Protein AF-A0A956B7S5-F1 (afdb_monomer_lite)

Radius of gyration: 18.99 Å; chains: 1; bounding box: 42×37×72 Å

Foldseek 3Di:
DDDDDPPCPPPPDDPDPPPPPCLVVLLVLLVVCLVPVPDDPPRFLLSNLVNVVLLVVLLLVLLVLLLVCCVVPVDDPLVLLVLSLCLCVQVVLQANVCLVVVFQLVVQCVQPDDVSVVVVVVLVVLSVVLVVLSVQSVVCSVVVPSVSNSVSSVVNSVSVVVSVVCCVPPPSVSSVVRQDPVSRVVSVVVSVVSNCRRQPVHTPVVSLQSSLVSCVVSVHHSDSD

pLDDT: mean 87.14, std 16.58, range [35.19, 98.44]

Secondary structure (DSSP, 8-state):
------------S----------HHHHHHHHHHHH-TTS---S-HHHHHHHHHHHHHHHHHHHHHHHHHHHHH----HHHHHHHHHIIIIIIIIIIHHHIIIIIHHHHHHHH-HHHHHHHHHHHHHHHHHHHHHHHHHHHHHHT-HHHHHHHHHHHHHHHHHHHHHIIIIIHHHHHHH--HHHHHHHHHHHHHHHHHHHTT--HHHHHHHHHHHHHHHTS-S---

Sequence (225 aa):
MSTDEPNERLLLETADIHPVITYDLEYRDWLRAAHDPSAPRDQHPVDELLGEHHVMDAVLAAMEREARRISTRGEFRQALWEDFVDYLGNFVYQVHRRKEEHGLLPVYVRLCGEDAASAMSAVAKEHRQITEITLDLVHGVGEGDWEKVLRAGHLYLRLGRDHLEREEREVFPTARERLDPAAVHELRQKFDELERFGLGDRDRMYYVTVARRLCARTGLPETLD

Structure (mmCIF, N/CA/C/O backbone):
data_AF-A0A956B7S5-F1
#
_entry.id   AF-A0A956B7S5-F1
#
loop_
_atom_site.group_PDB
_atom_site.id
_atom_site.type_symbol
_atom_site.label_atom_id
_atom_site.label_alt_id
_atom_site.label_comp_id
_atom_site.label_asym_id
_atom_site.label_entity_id
_atom_site.label_seq_id
_atom_site.pdbx_PDB_ins_code
_atom_site.Cartn_x
_atom_site.Cartn_y
_atom_site.Cartn_z
_atom_site.occupancy
_atom_site.B_iso_or_equiv
_atom_site.auth_seq_id
_atom_site.auth_comp_id
_atom_site.auth_asym_id
_atom_site.auth_atom_id
_atom_site.pdbx_PDB_model_num
ATOM 1 N N . MET A 1 1 ? 12.648 21.608 48.266 1.00 41.97 1 MET A N 1
ATOM 2 C CA . MET A 1 1 ? 12.667 20.418 47.393 1.00 41.97 1 MET A CA 1
ATOM 3 C C . MET A 1 1 ? 11.313 20.351 46.717 1.00 41.97 1 MET A C 1
ATOM 5 O O . MET A 1 1 ? 10.370 19.863 47.319 1.00 41.97 1 MET A O 1
ATOM 9 N N . SER A 1 2 ? 11.210 20.972 45.545 1.00 39.31 2 SER A N 1
ATOM 10 C CA . SER A 1 2 ? 10.030 20.946 44.682 1.00 39.31 2 SER A CA 1
ATOM 11 C C . SER A 1 2 ? 10.543 20.449 43.341 1.00 39.31 2 SER A C 1
ATOM 13 O O . SER A 1 2 ? 11.405 21.098 42.752 1.00 39.31 2 SER A O 1
ATOM 15 N N . THR A 1 3 ? 10.137 19.251 42.948 1.00 38.88 3 THR A N 1
ATOM 16 C CA . THR A 1 3 ? 10.478 18.652 41.659 1.00 38.88 3 THR A CA 1
ATOM 17 C C . THR A 1 3 ? 9.394 19.057 40.670 1.00 38.88 3 THR A C 1
ATOM 19 O O . THR A 1 3 ? 8.312 18.477 40.676 1.00 38.88 3 THR A O 1
ATOM 22 N N . ASP A 1 4 ? 9.678 20.093 39.882 1.00 38.91 4 ASP A N 1
ATOM 23 C CA . ASP A 1 4 ? 8.971 20.364 38.630 1.00 38.91 4 ASP A CA 1
ATOM 24 C C . ASP A 1 4 ? 9.372 19.276 37.628 1.00 38.91 4 ASP A C 1
ATOM 26 O O . ASP A 1 4 ? 10.503 19.266 37.139 1.00 38.91 4 ASP A O 1
ATOM 30 N N . GLU A 1 5 ? 8.463 18.349 37.334 1.00 39.12 5 GLU A N 1
ATOM 31 C CA . GLU A 1 5 ? 8.526 17.585 36.090 1.00 39.12 5 GLU A CA 1
ATOM 32 C C . GLU A 1 5 ? 7.810 18.383 34.993 1.00 39.12 5 GLU A C 1
ATOM 34 O O . GLU A 1 5 ? 6.679 18.841 35.203 1.00 39.12 5 GLU A O 1
ATOM 39 N N . PRO A 1 6 ? 8.424 18.578 33.814 1.00 39.75 6 PRO A N 1
ATOM 40 C CA . PRO A 1 6 ? 7.743 19.219 32.709 1.00 39.75 6 PRO A CA 1
ATOM 41 C C . PRO A 1 6 ? 6.677 18.268 32.157 1.00 39.75 6 PRO A C 1
ATOM 43 O O . PRO A 1 6 ? 6.965 17.194 31.641 1.00 39.75 6 PRO A O 1
ATOM 46 N N . ASN A 1 7 ? 5.432 18.713 32.283 1.00 38.22 7 ASN A N 1
ATOM 47 C CA . ASN A 1 7 ? 4.232 18.182 31.654 1.00 38.22 7 ASN A CA 1
ATOM 48 C C . ASN A 1 7 ? 4.481 17.907 30.156 1.00 38.22 7 ASN A C 1
ATOM 50 O O . ASN A 1 7 ? 4.498 18.845 29.356 1.00 38.22 7 ASN A O 1
ATOM 54 N N . GLU A 1 8 ? 4.653 16.632 29.788 1.00 39.69 8 GLU A N 1
ATOM 55 C CA . GLU A 1 8 ? 4.594 16.116 28.413 1.00 39.69 8 GLU A CA 1
ATOM 56 C C . GLU A 1 8 ? 3.165 16.256 27.867 1.00 39.69 8 GLU A C 1
ATOM 58 O O . GLU A 1 8 ? 2.449 15.294 27.581 1.00 39.69 8 GLU A O 1
ATOM 63 N N . ARG A 1 9 ? 2.717 17.503 27.722 1.00 37.75 9 ARG A N 1
ATOM 64 C CA . ARG A 1 9 ? 1.564 17.836 26.904 1.00 37.75 9 ARG A CA 1
ATOM 65 C C . ARG A 1 9 ? 1.966 17.527 25.470 1.00 37.75 9 ARG A C 1
ATOM 67 O O . ARG A 1 9 ? 2.659 18.318 24.837 1.00 37.75 9 ARG A O 1
ATOM 74 N N . LEU A 1 10 ? 1.555 16.343 25.012 1.00 40.94 10 LEU A N 1
ATOM 75 C CA . LEU A 1 10 ? 1.584 15.914 23.621 1.00 40.94 10 LEU A CA 1
ATOM 76 C C . LEU A 1 10 ? 1.259 17.110 22.720 1.00 40.94 10 LEU A C 1
ATOM 78 O O . LEU A 1 10 ? 0.125 17.592 22.683 1.00 40.94 10 LEU A O 1
ATOM 82 N N . LEU A 1 11 ? 2.279 17.566 21.999 1.00 35.19 11 LEU A N 1
ATOM 83 C CA . LEU A 1 11 ? 2.155 18.397 20.815 1.00 35.19 11 LEU A CA 1
ATOM 84 C C . LEU A 1 11 ? 1.420 17.566 19.752 1.00 35.19 11 LEU A C 1
ATOM 86 O O . LEU A 1 11 ? 2.030 16.927 18.904 1.00 35.19 11 LEU A O 1
ATOM 90 N N . LEU A 1 12 ? 0.094 17.523 19.850 1.00 41.00 12 LEU A N 1
ATOM 91 C CA . LEU A 1 12 ? -0.812 17.109 18.778 1.00 41.00 12 LEU A CA 1
ATOM 92 C C . LEU A 1 12 ? -1.542 18.349 18.253 1.00 41.00 12 LEU A C 1
ATOM 94 O O . LEU A 1 12 ? -2.761 18.360 18.090 1.00 41.00 12 LEU A O 1
ATOM 98 N N . GLU A 1 13 ? -0.790 19.423 18.032 1.00 37.72 13 GLU A N 1
ATOM 99 C CA . GLU A 1 13 ? -1.247 20.534 17.211 1.00 37.72 13 GLU A CA 1
ATOM 100 C C . GLU A 1 13 ? -0.928 20.183 15.760 1.00 37.72 13 GLU A C 1
ATOM 102 O O . GLU A 1 13 ? 0.232 20.098 15.371 1.00 37.72 13 GLU A O 1
ATOM 107 N N . THR A 1 14 ? -1.998 19.877 15.018 1.00 42.81 14 THR A N 1
ATOM 108 C CA . THR A 1 14 ? -2.093 19.912 13.552 1.00 42.81 14 THR A CA 1
ATOM 109 C C . THR A 1 14 ? -0.824 19.476 12.822 1.00 42.81 14 THR A C 1
ATOM 111 O O . THR A 1 14 ? -0.095 20.304 12.281 1.00 42.81 14 THR A O 1
ATOM 114 N N . ALA A 1 15 ? -0.587 18.164 12.753 1.00 38.00 15 ALA A N 1
ATOM 115 C CA . ALA A 1 15 ? 0.167 17.646 11.623 1.00 38.00 15 ALA A CA 1
ATOM 116 C C . ALA A 1 15 ? -0.671 17.965 10.383 1.00 38.00 15 ALA A C 1
ATOM 118 O O . ALA A 1 15 ? -1.750 17.391 10.196 1.00 38.00 15 ALA A O 1
ATOM 119 N N . ASP A 1 16 ? -0.218 18.957 9.619 1.00 36.31 16 ASP A N 1
ATOM 120 C CA . ASP A 1 16 ? -0.650 19.180 8.251 1.00 36.31 16 ASP A CA 1
ATOM 121 C C . ASP A 1 16 ? -0.764 17.813 7.580 1.00 36.31 16 ASP A C 1
ATOM 123 O O . ASP A 1 16 ? 0.171 17.008 7.608 1.00 36.31 16 ASP A O 1
ATOM 127 N N . ILE A 1 17 ? -1.950 17.515 7.049 1.00 40.16 17 ILE A N 1
ATOM 128 C CA . ILE A 1 17 ? -2.135 16.372 6.164 1.00 40.16 17 ILE A CA 1
ATOM 129 C C . ILE A 1 17 ? -1.103 16.593 5.063 1.00 40.16 17 ILE A C 1
ATOM 131 O O . ILE A 1 17 ? -1.225 17.564 4.313 1.00 40.16 17 ILE A O 1
ATOM 135 N N . HIS A 1 18 ? -0.045 15.774 5.054 1.00 37.41 18 HIS A N 1
ATOM 136 C CA . HIS A 1 18 ? 1.006 15.847 4.049 1.00 37.41 18 HIS A CA 1
ATOM 137 C C . HIS A 1 18 ? 0.326 15.979 2.684 1.00 37.41 18 HIS A C 1
ATOM 139 O O . HIS A 1 18 ? -0.607 15.213 2.423 1.00 37.41 18 HIS A O 1
ATOM 145 N N . PRO A 1 19 ? 0.705 16.962 1.847 1.00 36.91 19 PRO A N 1
ATOM 146 C CA . PRO A 1 19 ? 0.136 17.077 0.519 1.00 36.91 19 PRO A CA 1
ATOM 147 C C . PRO A 1 19 ? 0.519 15.812 -0.247 1.00 36.91 19 PRO A C 1
ATOM 149 O O . PRO A 1 19 ? 1.651 15.670 -0.705 1.00 36.91 19 PRO A O 1
ATOM 152 N N . VAL A 1 20 ? -0.430 14.880 -0.307 1.00 45.78 20 VAL A N 1
ATOM 153 C CA . VAL A 1 20 ? -0.400 13.692 -1.152 1.00 45.78 20 VAL A CA 1
ATOM 154 C C . VAL A 1 20 ? -0.149 14.207 -2.561 1.00 45.78 20 VAL A C 1
ATOM 156 O O . VAL A 1 20 ? -0.873 15.085 -3.038 1.00 45.78 20 VAL A O 1
ATOM 159 N N . ILE A 1 21 ? 0.911 13.734 -3.210 1.00 50.28 21 ILE A N 1
ATOM 160 C CA . ILE A 1 21 ? 1.018 13.891 -4.656 1.00 50.28 21 ILE A CA 1
ATOM 161 C C . ILE A 1 21 ? -0.198 13.148 -5.205 1.00 50.28 21 ILE A C 1
ATOM 163 O O . ILE A 1 21 ? -0.302 11.938 -5.060 1.00 50.28 21 ILE A O 1
ATOM 167 N N . THR A 1 22 ? -1.181 13.878 -5.726 1.00 61.47 22 THR A N 1
ATOM 168 C CA . THR A 1 22 ? -2.445 13.276 -6.146 1.00 61.47 22 THR A CA 1
ATOM 169 C C . THR A 1 22 ? -2.230 12.572 -7.481 1.00 61.47 22 THR A C 1
ATOM 171 O O . THR A 1 22 ? -2.249 13.193 -8.545 1.00 61.47 22 THR A O 1
ATOM 174 N N . TYR A 1 23 ? -1.988 11.263 -7.427 1.00 72.25 23 TYR A N 1
ATOM 175 C CA . TYR A 1 23 ? -1.867 10.376 -8.587 1.00 72.25 23 TYR A CA 1
ATOM 176 C C . TYR A 1 23 ? -3.244 10.061 -9.190 1.00 72.25 23 TYR A C 1
ATOM 178 O O . TYR A 1 23 ? -3.572 8.913 -9.476 1.00 72.25 23 TYR A O 1
ATOM 186 N N . ASP A 1 24 ? -4.090 11.080 -9.366 1.00 77.62 24 ASP A N 1
ATOM 187 C CA . ASP A 1 24 ? -5.503 10.904 -9.713 1.00 77.62 24 ASP A CA 1
ATOM 188 C C . ASP A 1 24 ? -5.679 10.243 -11.082 1.00 77.62 24 ASP A C 1
ATOM 190 O O . ASP A 1 24 ? -6.642 9.512 -11.310 1.00 77.62 24 ASP A O 1
ATOM 194 N N . LEU A 1 25 ? -4.765 10.498 -12.022 1.00 83.19 25 LEU A N 1
ATOM 195 C CA . LEU A 1 25 ? -4.806 9.875 -13.344 1.00 83.19 25 LEU A CA 1
ATOM 196 C C . LEU A 1 25 ? -4.415 8.401 -13.260 1.00 83.19 25 LEU A C 1
ATOM 198 O O . LEU A 1 25 ? -5.176 7.550 -13.719 1.00 83.19 25 LEU A O 1
ATOM 202 N N . GLU A 1 26 ? -3.285 8.101 -12.620 1.00 88.38 26 GLU A N 1
ATOM 203 C CA . GLU A 1 26 ? -2.815 6.740 -12.378 1.00 88.38 26 GLU A CA 1
ATOM 204 C C . GLU A 1 26 ? -3.845 5.917 -11.593 1.00 88.38 26 GLU A C 1
ATOM 206 O O . GLU A 1 26 ? -4.161 4.789 -11.979 1.00 88.38 26 GLU A O 1
ATOM 211 N N . TYR A 1 27 ? -4.445 6.504 -10.555 1.00 86.81 27 TYR A N 1
ATOM 212 C CA . TYR A 1 27 ? -5.525 5.890 -9.796 1.00 86.81 27 TYR A CA 1
ATOM 213 C C . TYR A 1 27 ? -6.758 5.647 -10.663 1.00 86.81 27 TYR A C 1
ATOM 215 O O . TYR A 1 27 ? -7.317 4.554 -10.635 1.00 86.81 27 TYR A O 1
ATOM 223 N N . ARG A 1 28 ? -7.196 6.616 -11.475 1.00 87.25 28 ARG A N 1
ATOM 224 C CA . ARG A 1 28 ? -8.367 6.433 -12.350 1.00 87.25 28 ARG A CA 1
ATOM 225 C C . ARG A 1 28 ? -8.143 5.358 -13.405 1.00 87.25 28 ARG A C 1
ATOM 227 O O . ARG A 1 28 ? -9.088 4.644 -13.741 1.00 87.25 28 ARG A O 1
ATOM 234 N N . ASP A 1 29 ? -6.936 5.238 -13.940 1.00 86.44 29 ASP A N 1
ATOM 235 C CA . ASP A 1 29 ? -6.578 4.184 -14.892 1.00 86.44 29 ASP A CA 1
ATOM 236 C C . ASP A 1 29 ? -6.526 2.819 -14.210 1.00 86.44 29 ASP A C 1
ATOM 238 O O . ASP A 1 29 ? -7.162 1.869 -14.678 1.00 86.44 29 ASP A O 1
ATOM 242 N N . TRP A 1 30 ? -5.895 2.755 -13.038 1.00 89.44 30 TRP A N 1
ATOM 243 C CA . TRP A 1 30 ? -5.860 1.550 -12.218 1.00 89.44 30 TRP A CA 1
ATOM 244 C C . TRP A 1 30 ? -7.271 1.104 -11.814 1.00 89.44 30 TRP A C 1
ATOM 246 O O . TRP A 1 30 ? -7.626 -0.070 -11.936 1.00 89.44 30 TRP A O 1
ATOM 256 N N . LEU A 1 31 ? -8.121 2.050 -11.407 1.00 88.88 31 LEU A N 1
ATOM 257 C CA . LEU A 1 31 ? -9.502 1.806 -11.015 1.00 88.88 31 LEU A CA 1
ATOM 258 C C . LEU A 1 31 ? -10.336 1.329 -12.204 1.00 88.88 31 LEU A C 1
ATOM 260 O O . LEU A 1 31 ? -11.154 0.424 -12.045 1.00 88.88 31 LEU A O 1
ATOM 264 N N . ARG A 1 32 ? -10.142 1.896 -13.400 1.00 87.06 32 ARG A N 1
ATOM 265 C CA . ARG A 1 32 ? -10.790 1.408 -14.627 1.00 87.06 32 ARG A CA 1
ATOM 266 C C . ARG A 1 32 ? -10.410 -0.045 -14.908 1.00 87.06 32 ARG A C 1
ATOM 268 O O . ARG A 1 32 ? -11.305 -0.864 -15.104 1.00 87.06 32 ARG A O 1
ATOM 275 N N . ALA A 1 33 ? -9.122 -0.377 -14.833 1.00 84.81 33 ALA A N 1
ATOM 276 C CA . ALA A 1 33 ? -8.641 -1.750 -14.992 1.00 84.81 33 ALA A CA 1
ATOM 277 C C . ALA A 1 33 ? -9.161 -2.694 -13.891 1.00 84.81 33 ALA A C 1
ATOM 279 O O . ALA A 1 33 ? -9.394 -3.873 -14.138 1.00 84.81 33 ALA A O 1
ATOM 280 N N . ALA A 1 34 ? -9.382 -2.185 -12.676 1.00 85.50 34 ALA A N 1
ATOM 281 C CA . ALA A 1 34 ? -9.986 -2.950 -11.590 1.00 85.50 34 ALA A CA 1
ATOM 282 C C . ALA A 1 34 ? -11.479 -3.258 -11.820 1.00 85.50 34 ALA A C 1
ATOM 284 O O . ALA A 1 34 ? -11.958 -4.282 -11.340 1.00 85.50 34 ALA A O 1
ATOM 285 N N . HIS A 1 35 ? -12.213 -2.400 -12.540 1.00 86.25 35 HIS A N 1
ATOM 286 C CA . HIS A 1 35 ? -13.622 -2.632 -12.892 1.00 86.25 35 HIS A CA 1
ATOM 287 C C . HIS A 1 35 ? -13.798 -3.576 -14.084 1.00 86.25 35 HIS A C 1
ATOM 289 O O . HIS A 1 35 ? -14.791 -4.300 -14.137 1.00 86.25 35 HIS A O 1
ATOM 295 N N . ASP A 1 36 ? -12.863 -3.564 -15.035 1.00 84.31 36 ASP A N 1
ATOM 296 C CA . ASP A 1 36 ? -12.868 -4.463 -16.188 1.00 84.31 36 ASP A CA 1
ATOM 297 C C . ASP A 1 36 ? -11.531 -5.212 -16.296 1.00 84.31 36 ASP A C 1
ATOM 299 O O . ASP A 1 36 ? -10.644 -4.804 -17.051 1.00 84.31 36 ASP A O 1
ATOM 303 N N . PRO A 1 37 ? -11.381 -6.344 -15.580 1.00 75.00 37 PRO A N 1
ATOM 304 C CA . PRO A 1 37 ? -10.175 -7.167 -15.649 1.00 75.00 37 PRO A CA 1
ATOM 305 C C . PRO A 1 37 ? -9.912 -7.769 -17.038 1.00 75.00 37 PRO A C 1
ATOM 307 O O . PRO A 1 37 ? -8.836 -8.321 -17.262 1.00 75.00 37 PRO A O 1
ATOM 310 N N . SER A 1 38 ? -10.891 -7.714 -17.951 1.00 74.56 38 SER A N 1
ATOM 311 C CA . SER A 1 38 ? -10.763 -8.207 -19.325 1.00 74.56 38 SER A CA 1
ATOM 312 C C . SER A 1 38 ? -10.259 -7.146 -20.307 1.00 74.56 38 SER A C 1
ATOM 314 O O . SER A 1 38 ? -9.856 -7.491 -21.423 1.00 74.56 38 SER A O 1
ATOM 316 N N . ALA A 1 39 ? -10.246 -5.871 -19.903 1.00 72.50 39 ALA A N 1
ATOM 317 C CA . ALA A 1 39 ? -9.733 -4.783 -20.719 1.00 72.50 39 ALA A CA 1
ATOM 318 C C . ALA A 1 39 ? -8.212 -4.919 -20.943 1.00 72.50 39 ALA A C 1
ATOM 320 O O . ALA A 1 39 ? -7.484 -5.372 -20.053 1.00 72.50 39 ALA A O 1
ATOM 321 N N . PRO A 1 40 ? -7.692 -4.507 -22.116 1.00 65.88 40 PRO A N 1
ATOM 322 C CA . PRO A 1 40 ? -6.254 -4.466 -22.352 1.00 65.88 40 PRO A CA 1
ATOM 323 C C . PRO A 1 40 ? -5.549 -3.600 -21.303 1.00 65.88 40 PRO A C 1
ATOM 325 O O . PRO A 1 40 ? -5.915 -2.444 -21.111 1.00 65.88 40 PRO A O 1
ATOM 328 N N . ARG A 1 41 ? -4.503 -4.133 -20.662 1.00 71.25 41 ARG A N 1
ATOM 329 C CA . ARG A 1 41 ? -3.653 -3.350 -19.756 1.00 71.25 41 ARG A CA 1
ATOM 330 C C . ARG A 1 41 ? -2.635 -2.539 -20.538 1.00 71.25 41 ARG A C 1
ATOM 332 O O . ARG A 1 41 ? -1.535 -3.003 -20.857 1.00 71.25 41 ARG A O 1
ATOM 339 N N . ASP A 1 42 ? -3.013 -1.310 -20.855 1.00 81.50 42 ASP A N 1
ATOM 340 C CA . ASP A 1 42 ? -2.157 -0.319 -21.496 1.00 81.50 42 ASP A CA 1
ATOM 341 C C . ASP A 1 42 ? -1.441 0.619 -20.499 1.00 81.50 42 ASP A C 1
ATOM 343 O O . ASP A 1 42 ? -0.564 1.377 -20.918 1.00 81.50 42 ASP A O 1
ATOM 347 N N . GLN A 1 43 ? -1.721 0.494 -19.194 1.00 88.75 43 GLN A N 1
ATOM 348 C CA . GLN A 1 43 ? -1.128 1.284 -18.106 1.00 88.75 43 GLN A CA 1
ATOM 349 C C . GLN A 1 43 ? 0.343 0.923 -17.837 1.00 88.75 43 GLN A C 1
ATOM 351 O O . GLN A 1 43 ? 0.717 -0.249 -17.766 1.00 88.75 43 GLN A O 1
ATOM 356 N N . HIS A 1 44 ? 1.226 1.916 -17.713 1.00 94.56 44 HIS A N 1
ATOM 357 C CA . HIS A 1 44 ? 2.638 1.680 -17.391 1.00 94.56 44 HIS A CA 1
ATOM 358 C C . HIS A 1 44 ? 2.783 1.004 -16.002 1.00 94.56 44 HIS A C 1
ATOM 360 O O . HIS A 1 44 ? 2.051 1.371 -15.093 1.00 94.56 44 HIS A O 1
ATOM 366 N N . PRO A 1 45 ? 3.699 0.031 -15.794 1.00 96.00 45 PRO A N 1
ATOM 367 C CA . PRO A 1 45 ? 3.818 -0.697 -14.523 1.00 96.00 45 PRO A CA 1
ATOM 368 C C . PRO A 1 45 ? 3.967 0.200 -13.288 1.00 96.00 45 PRO A C 1
ATOM 370 O O . PRO A 1 45 ? 3.351 -0.060 -12.263 1.00 96.00 45 PRO A O 1
ATOM 373 N N . VAL A 1 46 ? 4.744 1.281 -13.399 1.00 96.38 46 VAL A N 1
ATOM 374 C CA . VAL A 1 46 ? 4.881 2.284 -12.324 1.00 96.38 46 VAL A CA 1
ATOM 375 C C . VAL A 1 46 ? 3.545 2.968 -12.016 1.00 96.38 46 VAL A C 1
ATOM 377 O O . VAL A 1 46 ? 3.234 3.212 -10.860 1.00 96.38 46 VAL A O 1
ATOM 380 N N . ASP A 1 47 ? 2.729 3.231 -13.030 1.00 95.31 47 ASP A N 1
ATOM 381 C CA . ASP A 1 47 ? 1.438 3.910 -12.886 1.00 95.31 47 ASP A CA 1
ATOM 382 C C . ASP A 1 47 ? 0.438 2.984 -12.198 1.00 95.31 47 ASP A C 1
ATOM 384 O O . ASP A 1 47 ? -0.397 3.434 -11.422 1.00 95.31 47 ASP A O 1
ATOM 388 N N . GLU A 1 48 ? 0.546 1.679 -12.458 1.00 95.12 48 GLU A N 1
ATOM 389 C CA . GLU A 1 48 ? -0.234 0.675 -11.745 1.00 95.12 48 GLU A CA 1
ATOM 390 C C . GLU A 1 48 ? 0.091 0.700 -10.242 1.00 95.12 48 GLU A C 1
ATOM 392 O O . GLU A 1 48 ? -0.832 0.764 -9.436 1.00 95.12 48 GLU A O 1
ATOM 397 N N . LEU A 1 49 ? 1.377 0.715 -9.867 1.00 97.12 49 LEU A N 1
ATOM 398 C CA . LEU A 1 49 ? 1.813 0.781 -8.462 1.00 97.12 49 LEU A CA 1
ATOM 399 C C . LEU A 1 49 ? 1.403 2.096 -7.785 1.00 97.12 49 LEU A C 1
ATOM 401 O O . LEU A 1 49 ? 0.894 2.071 -6.670 1.00 97.12 49 LEU A O 1
ATOM 405 N N . LEU A 1 50 ? 1.530 3.232 -8.477 1.00 96.00 50 LEU A N 1
ATOM 406 C CA . LEU A 1 50 ? 1.048 4.530 -7.986 1.00 96.00 50 LEU A CA 1
ATOM 407 C C . LEU A 1 50 ? -0.471 4.533 -7.751 1.00 96.00 50 LEU A C 1
ATOM 409 O O . LEU A 1 50 ? -0.956 5.085 -6.764 1.00 96.00 50 LEU A O 1
ATOM 413 N N . GLY A 1 51 ? -1.237 3.869 -8.622 1.00 94.19 51 GLY A N 1
ATOM 414 C CA . GLY A 1 51 ? -2.669 3.664 -8.411 1.00 94.19 51 GLY A CA 1
ATOM 415 C C . GLY A 1 51 ? -2.978 2.823 -7.166 1.00 94.19 51 GLY A C 1
ATOM 416 O O . GLY A 1 51 ? -3.962 3.090 -6.476 1.00 94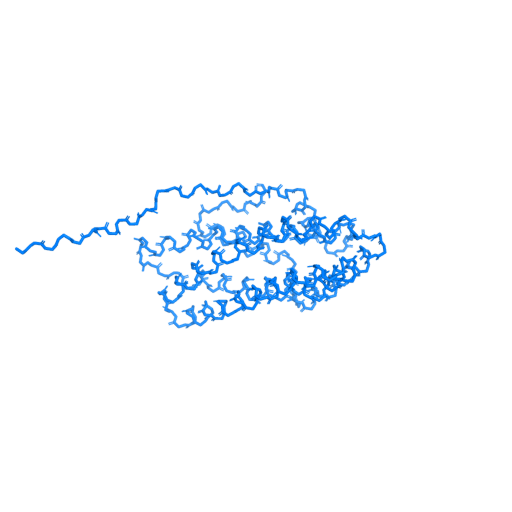.19 51 GLY A O 1
ATOM 417 N N . GLU A 1 52 ? -2.133 1.843 -6.836 1.00 95.75 52 GLU A N 1
ATOM 418 C CA . GLU A 1 52 ? -2.239 1.066 -5.593 1.00 95.75 52 GLU A CA 1
ATOM 419 C C . GLU A 1 52 ? -1.868 1.897 -4.359 1.00 95.75 52 GLU A C 1
ATOM 421 O O . GLU A 1 52 ? -2.597 1.838 -3.364 1.00 95.75 52 GLU A O 1
ATOM 426 N N . HIS A 1 53 ? -0.808 2.715 -4.439 1.00 96.44 53 HIS A N 1
ATOM 427 C CA . HIS A 1 53 ? -0.401 3.644 -3.375 1.00 96.44 53 HIS A CA 1
ATOM 428 C C . HIS A 1 53 ? -1.544 4.574 -2.987 1.00 96.44 53 HIS A C 1
ATOM 430 O O . HIS A 1 53 ? -1.830 4.734 -1.804 1.00 96.44 53 HIS A O 1
ATOM 436 N N . HIS A 1 54 ? -2.284 5.091 -3.969 1.00 93.56 54 HIS A N 1
ATOM 437 C CA . HIS A 1 54 ? -3.447 5.944 -3.723 1.00 93.56 54 HIS A CA 1
ATOM 438 C C . HIS A 1 54 ? -4.510 5.267 -2.839 1.00 93.56 54 HIS A C 1
ATOM 440 O O . HIS A 1 54 ? -5.048 5.862 -1.902 1.00 93.56 54 HIS A O 1
ATOM 446 N N . VAL A 1 55 ? -4.800 3.985 -3.087 1.00 94.38 55 VAL A N 1
ATOM 447 C CA . VAL A 1 55 ? -5.737 3.206 -2.256 1.00 94.38 55 VAL A CA 1
ATOM 448 C C . VAL A 1 55 ? -5.132 2.906 -0.882 1.00 94.38 55 VAL A C 1
ATOM 450 O O . VAL A 1 55 ? -5.833 2.957 0.133 1.00 94.38 55 VAL A O 1
ATOM 453 N N . MET A 1 56 ? -3.834 2.603 -0.829 1.00 96.06 56 MET A N 1
ATOM 454 C CA . MET A 1 56 ? -3.111 2.353 0.418 1.00 96.06 56 MET A CA 1
ATOM 455 C C . MET A 1 56 ? -3.103 3.586 1.324 1.00 96.06 56 MET A C 1
ATOM 457 O O . MET A 1 56 ? -3.413 3.451 2.507 1.00 96.06 56 MET A O 1
ATOM 461 N N . ASP A 1 57 ? -2.870 4.780 0.786 1.00 95.38 57 ASP A N 1
ATOM 462 C CA . ASP A 1 57 ? -2.913 6.043 1.525 1.00 95.38 57 ASP A CA 1
ATOM 463 C C . ASP A 1 57 ? -4.281 6.301 2.160 1.00 95.38 57 ASP A C 1
ATOM 465 O O . ASP A 1 57 ? -4.365 6.697 3.328 1.00 95.38 57 ASP A O 1
ATOM 469 N N . ALA A 1 58 ? -5.370 5.995 1.449 1.00 94.94 58 ALA A N 1
ATOM 470 C CA . ALA A 1 58 ? -6.717 6.088 2.006 1.00 94.94 58 ALA A CA 1
ATOM 471 C C . ALA A 1 58 ? -6.911 5.149 3.214 1.00 94.94 58 ALA A C 1
ATOM 473 O O . ALA A 1 58 ? -7.493 5.539 4.235 1.00 94.94 58 ALA A O 1
ATOM 474 N N . VAL A 1 59 ? -6.370 3.928 3.140 1.00 97.50 59 VAL A N 1
ATOM 475 C CA . VAL A 1 59 ? -6.386 2.967 4.253 1.00 97.50 59 VAL A CA 1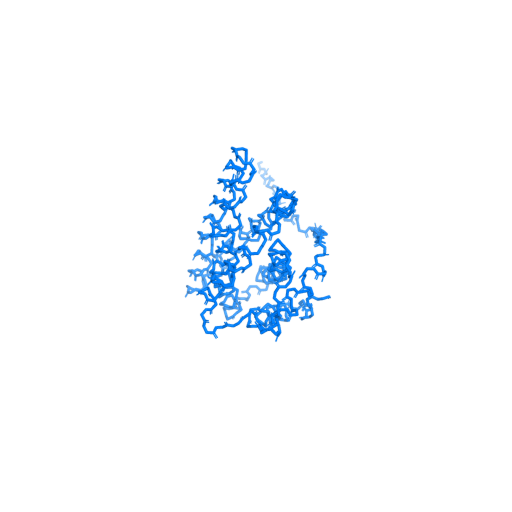
ATOM 476 C C . VAL A 1 59 ? -5.503 3.430 5.414 1.00 97.50 59 VAL A C 1
ATOM 478 O O . VAL A 1 59 ? -5.928 3.333 6.569 1.00 97.50 59 VAL A O 1
ATOM 481 N N . LEU A 1 60 ? -4.320 3.990 5.144 1.00 97.81 60 LEU A N 1
ATOM 482 C CA . LEU A 1 60 ? -3.446 4.572 6.169 1.00 97.81 60 LEU A CA 1
ATOM 483 C C . LEU A 1 60 ? -4.132 5.751 6.874 1.00 97.81 60 LEU A C 1
ATOM 485 O O . LEU A 1 60 ? -4.114 5.835 8.103 1.00 97.81 60 LEU A O 1
ATOM 489 N N . ALA A 1 61 ? -4.805 6.634 6.134 1.00 96.69 61 ALA A N 1
ATOM 490 C CA . ALA A 1 61 ? -5.578 7.736 6.706 1.00 96.69 61 ALA A CA 1
ATOM 491 C C . ALA A 1 61 ? -6.724 7.232 7.604 1.00 96.69 61 ALA A C 1
ATOM 493 O O . ALA A 1 61 ? -6.940 7.758 8.705 1.00 96.69 61 ALA A O 1
ATOM 494 N N . ALA A 1 62 ? -7.436 6.186 7.171 1.00 97.75 62 ALA A N 1
ATOM 495 C CA . ALA A 1 62 ? -8.475 5.542 7.969 1.00 97.75 62 ALA A CA 1
ATOM 496 C C . ALA A 1 62 ? -7.897 4.932 9.257 1.00 97.75 62 ALA A C 1
ATOM 498 O O . ALA A 1 62 ? -8.433 5.170 10.344 1.00 97.75 62 ALA A O 1
ATOM 499 N N . MET A 1 63 ? -6.778 4.207 9.166 1.00 98.31 63 MET A N 1
ATOM 500 C CA . MET A 1 63 ? -6.093 3.610 10.317 1.00 98.31 63 MET A CA 1
ATOM 501 C C . MET A 1 63 ? -5.627 4.674 11.315 1.00 98.31 63 MET A C 1
ATOM 503 O O . MET A 1 63 ? -5.819 4.531 12.521 1.00 98.31 63 MET A O 1
ATOM 507 N N . GLU A 1 64 ? -5.059 5.776 10.837 1.00 97.88 64 GLU A N 1
ATOM 508 C CA . GLU A 1 64 ? -4.608 6.871 11.692 1.00 97.88 64 GLU A CA 1
ATOM 509 C C . GLU A 1 64 ? -5.777 7.529 12.442 1.00 97.88 64 GLU A C 1
ATOM 511 O O . GLU A 1 64 ? -5.698 7.820 13.641 1.00 97.88 64 GLU A O 1
ATOM 516 N N . ARG A 1 65 ? -6.908 7.735 11.757 1.00 96.62 65 ARG A N 1
ATOM 517 C CA . ARG A 1 65 ? -8.131 8.258 12.374 1.00 96.62 65 ARG A CA 1
ATOM 518 C C . ARG A 1 65 ? -8.720 7.284 13.394 1.00 96.62 65 ARG A C 1
ATOM 520 O O . ARG A 1 65 ? -9.182 7.720 14.451 1.00 96.62 65 ARG A O 1
ATOM 527 N N . GLU A 1 66 ? -8.674 5.988 13.105 1.00 97.19 66 GLU A N 1
ATOM 528 C CA . GLU A 1 66 ? -9.071 4.930 14.030 1.00 97.19 66 GLU A CA 1
ATOM 529 C C . GLU A 1 66 ? -8.227 4.938 15.303 1.00 97.19 66 GLU A C 1
ATOM 531 O O . GLU A 1 66 ? -8.774 4.955 16.409 1.00 97.19 66 GLU A O 1
ATOM 536 N N . ALA A 1 67 ? -6.905 4.969 15.142 1.00 95.81 67 ALA A N 1
ATOM 537 C CA . ALA A 1 67 ? -5.952 4.985 16.238 1.00 95.81 67 ALA A CA 1
ATOM 538 C C . ALA A 1 67 ? -6.190 6.195 17.157 1.00 95.81 67 ALA A C 1
ATOM 540 O O . ALA A 1 67 ? -6.351 6.028 18.367 1.00 95.81 67 ALA A O 1
ATOM 541 N N . ARG A 1 68 ? -6.362 7.395 16.579 1.00 94.75 68 ARG A N 1
ATOM 542 C CA . ARG A 1 68 ? -6.743 8.608 17.327 1.00 94.75 68 ARG A CA 1
ATOM 543 C C . ARG A 1 68 ? -8.072 8.456 18.073 1.00 94.75 68 ARG A C 1
ATOM 545 O O . ARG A 1 68 ? -8.206 8.942 19.200 1.00 94.75 68 ARG A O 1
ATOM 552 N N . ARG A 1 69 ? -9.075 7.791 17.483 1.00 94.94 69 ARG A N 1
ATOM 553 C CA . ARG A 1 69 ? -10.355 7.553 18.173 1.00 94.94 69 ARG A CA 1
ATOM 554 C C . ARG A 1 69 ? -10.170 6.649 19.390 1.00 94.94 69 ARG A C 1
ATOM 556 O O . ARG A 1 69 ? -10.748 6.939 20.432 1.00 94.94 69 ARG A O 1
ATOM 563 N N . ILE A 1 70 ? -9.388 5.577 19.286 1.00 92.75 70 ILE A N 1
ATOM 564 C CA . ILE A 1 70 ? -9.153 4.677 20.426 1.00 92.75 70 ILE A CA 1
ATOM 565 C C . ILE A 1 70 ? -8.452 5.436 21.551 1.00 92.75 70 ILE A C 1
ATOM 567 O O . ILE A 1 70 ? -8.929 5.396 22.680 1.00 92.75 70 ILE A O 1
ATOM 571 N N . SER A 1 71 ?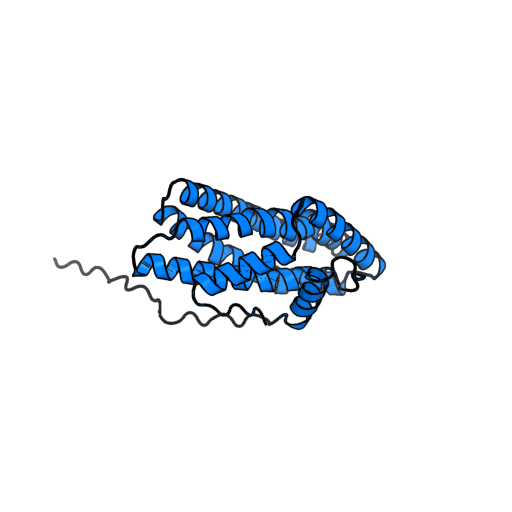 -7.409 6.212 21.242 1.00 86.44 71 SER A N 1
ATOM 572 C CA . SER A 1 71 ? -6.692 7.014 22.243 1.00 86.44 71 SER A CA 1
ATOM 573 C C . SER A 1 71 ? -7.577 8.044 22.958 1.00 86.44 71 SER A C 1
ATOM 575 O O . SER A 1 71 ? -7.278 8.424 24.083 1.00 86.44 71 SER A O 1
ATOM 577 N N . THR A 1 72 ? -8.663 8.502 22.325 1.00 88.19 72 THR A N 1
ATOM 578 C CA . THR A 1 72 ? -9.568 9.517 22.895 1.00 88.19 72 THR A CA 1
ATOM 579 C C . THR A 1 72 ? -10.808 8.932 23.569 1.00 88.19 72 THR A C 1
ATOM 581 O O . THR A 1 72 ? -11.274 9.484 24.562 1.00 88.19 72 THR A O 1
ATOM 584 N N . ARG A 1 73 ? -11.374 7.842 23.037 1.00 85.56 73 ARG A N 1
ATOM 585 C CA . ARG A 1 73 ? -12.637 7.248 23.514 1.00 85.56 73 ARG A CA 1
ATOM 586 C C . ARG A 1 73 ? -12.460 5.950 24.299 1.00 85.56 73 ARG A C 1
ATOM 588 O O . ARG A 1 73 ? -13.419 5.509 24.920 1.00 85.56 73 ARG A O 1
ATOM 595 N N . GLY A 1 74 ? -11.289 5.318 24.236 1.00 80.12 74 GLY A N 1
ATOM 596 C CA . GLY A 1 74 ? -10.992 4.046 24.905 1.00 80.12 74 GLY A CA 1
ATOM 597 C C . GLY A 1 74 ? -11.749 2.829 24.357 1.00 80.12 74 GLY A C 1
ATOM 598 O O . GLY A 1 74 ? -11.638 1.741 24.910 1.00 80.12 74 GLY A O 1
ATOM 599 N N . GLU A 1 75 ? -12.529 2.983 23.285 1.00 90.75 75 GLU A N 1
ATOM 600 C CA . GLU A 1 75 ? -13.328 1.899 22.709 1.00 90.75 75 GLU A CA 1
ATOM 601 C C . GLU A 1 75 ? -12.583 1.240 21.546 1.00 90.75 75 GLU A C 1
ATOM 603 O O . GLU A 1 75 ? -12.386 1.860 20.494 1.00 90.75 75 GLU A O 1
ATOM 608 N N . PHE A 1 76 ? -12.201 -0.026 21.715 1.00 94.44 76 PHE A N 1
ATOM 609 C CA . PHE A 1 76 ? -11.544 -0.821 20.682 1.00 94.44 76 PHE A CA 1
ATOM 610 C C . PHE A 1 76 ? -12.565 -1.499 19.757 1.00 94.44 76 PHE A C 1
ATOM 612 O O . PHE A 1 76 ? -13.363 -2.330 20.187 1.00 94.44 76 PHE A O 1
ATOM 619 N N . ARG A 1 77 ? -12.533 -1.166 18.460 1.00 95.50 77 ARG A N 1
ATOM 620 C CA . ARG A 1 77 ? -13.389 -1.789 17.437 1.00 95.50 77 ARG A CA 1
ATOM 621 C C . ARG A 1 77 ? -12.655 -2.956 16.784 1.00 95.50 77 ARG A C 1
ATOM 623 O O . ARG A 1 77 ? -12.113 -2.795 15.693 1.00 95.50 77 ARG A O 1
ATOM 630 N N . GLN A 1 78 ? -12.659 -4.122 17.429 1.00 95.31 78 GLN A N 1
ATOM 631 C CA . GLN A 1 78 ? -11.930 -5.308 16.955 1.00 95.31 78 GLN A CA 1
ATOM 632 C C . GLN A 1 78 ? -12.221 -5.638 15.482 1.00 95.31 78 GLN A C 1
ATOM 634 O O . GLN A 1 78 ? -11.302 -5.659 14.672 1.00 95.31 78 GLN A O 1
ATOM 639 N N . ALA A 1 79 ? -13.497 -5.741 15.098 1.00 95.56 79 ALA A N 1
ATOM 640 C CA . ALA A 1 79 ? -13.900 -6.036 13.718 1.00 95.56 79 ALA A CA 1
ATOM 641 C C . ALA A 1 79 ? -13.492 -4.970 12.680 1.00 95.56 79 ALA A C 1
ATOM 643 O O . ALA A 1 79 ? -13.642 -5.172 11.481 1.00 95.56 79 ALA A O 1
ATOM 644 N N . LEU A 1 80 ? -13.076 -3.771 13.100 1.00 96.94 80 LEU A N 1
ATOM 645 C CA . LEU A 1 80 ? -12.492 -2.787 12.183 1.00 96.94 80 LEU A CA 1
ATOM 646 C C . LEU A 1 80 ? -10.987 -2.998 12.017 1.00 96.94 80 LEU A C 1
ATOM 648 O O . LEU A 1 80 ? -10.466 -2.833 10.921 1.00 96.94 80 LEU A O 1
ATOM 652 N N . TRP A 1 81 ? -10.296 -3.392 13.082 1.00 97.56 81 TRP A N 1
ATOM 653 C CA . TRP A 1 81 ? -8.885 -3.746 12.996 1.00 97.56 81 TRP A CA 1
ATOM 654 C C . TRP A 1 81 ? -8.638 -5.082 12.305 1.00 97.56 81 TRP A C 1
ATOM 656 O O . TRP A 1 81 ? -7.622 -5.210 11.633 1.00 97.56 81 TRP A O 1
ATOM 666 N N . GLU A 1 82 ? -9.585 -6.017 12.375 1.00 97.31 82 GLU A N 1
ATOM 667 C CA . GLU A 1 82 ? -9.602 -7.222 11.535 1.00 97.31 82 GLU A CA 1
ATOM 668 C C . GLU A 1 82 ? -9.623 -6.863 10.037 1.00 97.31 82 GLU A C 1
ATOM 670 O O . GLU A 1 82 ? -8.828 -7.405 9.272 1.00 97.31 82 GLU A O 1
ATOM 675 N N . ASP A 1 83 ? -10.444 -5.885 9.627 1.00 96.81 83 ASP A N 1
ATOM 676 C CA . ASP A 1 83 ? -10.456 -5.378 8.244 1.00 96.81 83 ASP A CA 1
ATOM 677 C C . ASP A 1 83 ? -9.106 -4.732 7.862 1.00 96.81 83 ASP A C 1
ATOM 679 O O . ASP A 1 83 ? -8.615 -4.935 6.751 1.00 96.81 83 ASP A O 1
ATOM 683 N N . PHE A 1 84 ? -8.486 -3.964 8.771 1.00 98.31 84 PHE A N 1
ATOM 684 C CA . PHE A 1 84 ? -7.167 -3.374 8.518 1.00 98.31 84 PHE A CA 1
ATOM 685 C C . PHE A 1 84 ? -6.104 -4.453 8.298 1.00 98.31 84 PHE A C 1
ATOM 687 O O . PHE A 1 84 ? -5.382 -4.394 7.307 1.00 98.31 84 PHE A O 1
ATOM 694 N N . VAL A 1 85 ? -6.005 -5.448 9.184 1.00 97.56 85 VAL A N 1
ATOM 695 C CA . VAL A 1 85 ? -4.973 -6.488 9.052 1.00 97.56 85 VAL A CA 1
ATOM 696 C C . VAL A 1 85 ? -5.220 -7.421 7.863 1.00 97.56 85 VAL A C 1
ATOM 698 O O . VAL A 1 85 ? -4.242 -7.869 7.267 1.00 97.56 85 VAL A O 1
ATOM 701 N N . ASP A 1 86 ? -6.476 -7.660 7.455 1.00 95.19 86 ASP A N 1
ATOM 702 C CA . ASP A 1 86 ? -6.793 -8.356 6.191 1.00 95.19 86 ASP A CA 1
ATOM 703 C C . ASP A 1 86 ? -6.243 -7.577 4.990 1.00 95.19 86 ASP A C 1
ATOM 705 O O . ASP A 1 86 ? -5.565 -8.154 4.139 1.00 95.19 86 ASP A O 1
ATOM 709 N N . TYR A 1 87 ? -6.466 -6.259 4.946 1.00 97.62 87 TYR A N 1
ATOM 710 C CA . TYR A 1 87 ? -5.957 -5.413 3.867 1.00 97.62 87 TYR A CA 1
ATOM 711 C C . TYR A 1 87 ? -4.421 -5.396 3.828 1.00 97.62 87 TYR A C 1
ATOM 713 O O . TYR A 1 87 ? -3.827 -5.621 2.774 1.00 97.62 87 TYR A O 1
ATOM 721 N N . LEU A 1 88 ? -3.760 -5.182 4.971 1.00 97.31 88 LEU A N 1
ATOM 722 C CA . LEU A 1 88 ? -2.295 -5.149 5.039 1.00 97.31 88 LEU A CA 1
ATOM 723 C C . LEU A 1 88 ? -1.669 -6.508 4.681 1.00 97.31 88 LEU A C 1
ATOM 725 O O . LEU A 1 88 ? -0.728 -6.589 3.892 1.00 97.31 88 LEU A O 1
ATOM 729 N N . GLY A 1 89 ? -2.204 -7.592 5.243 1.00 93.44 89 GLY A N 1
ATOM 730 C CA . GLY A 1 89 ? -1.662 -8.936 5.064 1.00 93.44 89 GLY A CA 1
ATOM 731 C C . GLY A 1 89 ? -1.927 -9.532 3.683 1.00 93.44 89 GLY A C 1
ATOM 732 O O . GLY A 1 89 ? -1.107 -10.312 3.201 1.00 93.44 89 GLY A O 1
ATOM 733 N N . ASN A 1 90 ? -3.039 -9.176 3.035 1.00 93.00 90 ASN A N 1
ATOM 734 C CA . ASN A 1 90 ? -3.400 -9.755 1.744 1.00 93.00 90 ASN A CA 1
ATOM 735 C C . ASN A 1 90 ? -3.163 -8.804 0.568 1.00 93.00 90 ASN A C 1
ATOM 737 O O . ASN A 1 90 ? -2.541 -9.218 -0.402 1.00 93.00 90 ASN A O 1
ATOM 741 N N . PHE A 1 91 ? -3.581 -7.539 0.626 1.00 96.44 91 PHE A N 1
ATOM 742 C CA . PHE A 1 91 ? -3.343 -6.628 -0.496 1.00 96.44 91 PHE A CA 1
ATOM 743 C C . PHE A 1 91 ? -1.902 -6.119 -0.513 1.00 96.44 91 PHE A C 1
ATOM 745 O O . PHE A 1 91 ? -1.160 -6.398 -1.453 1.00 96.44 91 P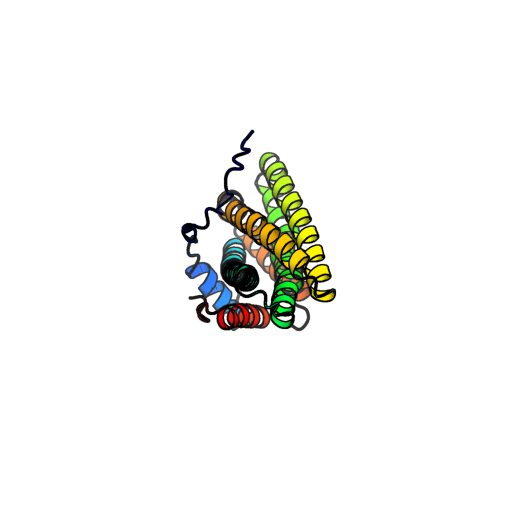HE A O 1
ATOM 752 N N . VAL A 1 92 ? -1.474 -5.439 0.555 1.00 96.69 92 VAL A N 1
ATOM 753 C CA . VAL A 1 92 ? -0.143 -4.809 0.591 1.00 96.69 92 VAL A CA 1
ATOM 754 C C . VAL A 1 92 ? 0.956 -5.866 0.472 1.00 96.69 92 VAL A C 1
ATOM 756 O O . VAL A 1 92 ? 1.837 -5.764 -0.377 1.00 96.69 92 VAL A O 1
ATOM 759 N N . TYR A 1 93 ? 0.882 -6.929 1.276 1.00 94.81 93 TYR A N 1
ATOM 760 C CA . TYR A 1 93 ? 1.925 -7.952 1.295 1.00 94.81 93 TYR A CA 1
ATOM 761 C C . TYR A 1 93 ? 1.850 -8.946 0.120 1.00 94.81 93 TYR A C 1
ATOM 763 O O . TYR A 1 93 ? 2.881 -9.225 -0.493 1.00 94.81 93 TYR A O 1
ATOM 771 N N . GLN A 1 94 ? 0.679 -9.523 -0.197 1.00 94.00 94 GLN A N 1
ATOM 772 C CA . GLN A 1 94 ? 0.607 -10.581 -1.225 1.00 94.00 94 GLN A CA 1
ATOM 773 C C . GLN A 1 94 ? 0.453 -10.048 -2.646 1.00 94.00 94 GLN A C 1
ATOM 775 O O . GLN A 1 94 ? 0.728 -10.803 -3.574 1.00 94.00 94 GLN A O 1
ATOM 780 N N . VAL A 1 95 ? 0.021 -8.802 -2.844 1.00 96.06 95 VAL A N 1
ATOM 781 C CA . VAL A 1 95 ? -0.202 -8.247 -4.187 1.00 96.06 95 VAL A CA 1
ATOM 782 C C . VAL A 1 95 ? 0.839 -7.181 -4.490 1.00 96.06 95 VAL A C 1
ATOM 784 O O . VAL A 1 95 ? 1.737 -7.434 -5.292 1.00 96.06 95 VAL A O 1
ATOM 787 N N . HIS A 1 96 ? 0.750 -6.036 -3.819 1.00 97.44 96 HIS A N 1
ATOM 788 C CA . HIS A 1 96 ? 1.542 -4.848 -4.128 1.00 97.44 96 HIS A CA 1
ATOM 789 C C . HIS A 1 96 ? 3.050 -5.111 -3.995 1.00 97.44 96 HIS A C 1
ATOM 791 O O . HIS A 1 96 ? 3.777 -5.155 -4.989 1.00 97.44 96 HIS A O 1
ATOM 797 N N . ARG A 1 97 ? 3.502 -5.493 -2.796 1.00 95.94 97 ARG A N 1
ATOM 798 C CA . ARG A 1 97 ? 4.913 -5.806 -2.534 1.00 95.94 97 ARG A CA 1
ATOM 799 C C . ARG A 1 97 ? 5.460 -6.914 -3.439 1.00 95.94 97 ARG A C 1
ATOM 801 O O . ARG A 1 97 ? 6.633 -6.907 -3.811 1.00 95.94 97 ARG A O 1
ATOM 808 N N . ARG A 1 98 ? 4.640 -7.911 -3.802 1.00 96.00 98 ARG A N 1
ATOM 809 C CA . ARG A 1 98 ? 5.086 -8.986 -4.707 1.00 96.00 98 ARG A CA 1
ATOM 810 C C . ARG A 1 98 ? 5.409 -8.452 -6.095 1.00 96.00 98 ARG A C 1
ATOM 812 O O . ARG A 1 98 ? 6.394 -8.908 -6.675 1.00 96.00 98 ARG A O 1
ATOM 819 N N . LYS A 1 99 ? 4.605 -7.526 -6.625 1.00 97.50 99 LYS A N 1
ATOM 820 C CA . LYS A 1 99 ? 4.871 -6.871 -7.916 1.00 97.50 99 LYS A CA 1
ATOM 821 C C . LYS A 1 99 ? 6.204 -6.141 -7.894 1.00 97.50 99 LYS A C 1
ATOM 823 O O . LYS A 1 99 ? 6.953 -6.206 -8.866 1.00 97.50 99 LYS A O 1
ATOM 828 N N . GLU A 1 100 ? 6.551 -5.538 -6.771 1.00 97.06 100 GLU A N 1
ATOM 829 C CA . GLU A 1 100 ? 7.836 -4.875 -6.601 1.00 97.06 100 GLU A CA 1
ATOM 830 C C . GLU A 1 100 ? 8.971 -5.893 -6.498 1.00 97.06 100 GLU A C 1
ATOM 832 O O . GLU A 1 100 ? 9.814 -5.978 -7.393 1.00 97.06 100 GLU A O 1
ATOM 837 N N . GLU A 1 101 ? 8.973 -6.733 -5.461 1.00 95.62 101 GLU A N 1
ATOM 838 C CA . GLU A 1 101 ? 10.091 -7.635 -5.154 1.00 95.62 101 GLU A CA 1
ATOM 839 C C . GLU A 1 101 ? 10.341 -8.700 -6.224 1.00 95.62 101 GLU A C 1
ATOM 841 O O . GLU A 1 101 ? 11.482 -9.124 -6.426 1.00 95.62 101 GLU A O 1
ATOM 846 N N . HIS A 1 102 ? 9.291 -9.155 -6.908 1.00 95.94 102 HIS A N 1
ATOM 847 C CA . HIS A 1 102 ? 9.376 -10.214 -7.915 1.00 95.94 102 HIS A CA 1
ATOM 848 C C . HIS A 1 102 ? 9.151 -9.720 -9.348 1.00 95.94 102 HIS A C 1
ATOM 850 O O . HIS A 1 102 ? 9.184 -10.532 -10.278 1.00 95.94 102 HIS A O 1
ATOM 856 N N . GLY A 1 103 ? 8.927 -8.418 -9.529 1.00 96.12 103 GLY A N 1
ATOM 857 C CA . GLY A 1 103 ? 8.741 -7.782 -10.828 1.00 96.12 103 GLY A CA 1
ATOM 858 C C . GLY A 1 103 ? 9.651 -6.571 -10.985 1.00 96.12 103 GLY A C 1
ATOM 859 O O . GLY A 1 103 ? 10.730 -6.688 -11.568 1.00 96.12 103 GLY A O 1
ATOM 860 N N . LEU A 1 104 ? 9.220 -5.413 -10.480 1.00 95.75 104 LEU A N 1
ATOM 861 C CA . LEU A 1 104 ? 9.866 -4.128 -10.751 1.00 95.75 104 LEU A CA 1
ATOM 862 C C . LEU A 1 104 ? 11.324 -4.075 -10.275 1.00 95.75 104 LEU A C 1
ATOM 864 O O . LEU A 1 104 ? 12.201 -3.727 -11.066 1.00 95.75 104 LEU A O 1
ATOM 868 N N . LEU A 1 105 ? 11.602 -4.421 -9.013 1.00 92.56 105 LEU A N 1
ATOM 869 C CA . LEU A 1 105 ? 12.922 -4.205 -8.406 1.00 92.56 105 LEU A CA 1
ATOM 870 C C . LEU A 1 105 ? 14.030 -5.032 -9.093 1.00 92.56 105 LEU A C 1
ATOM 872 O O . LEU A 1 105 ? 15.080 -4.464 -9.401 1.00 92.56 105 LEU A O 1
ATOM 876 N N . PRO A 1 106 ? 13.837 -6.326 -9.435 1.00 92.00 106 PRO A N 1
ATOM 877 C CA . PRO A 1 106 ? 14.821 -7.075 -10.224 1.00 92.00 106 PRO A CA 1
ATOM 878 C C . PRO A 1 106 ? 15.143 -6.437 -11.583 1.00 92.00 106 PRO A C 1
ATOM 880 O O . PRO A 1 106 ? 16.305 -6.405 -11.999 1.00 92.00 106 PRO A O 1
ATOM 883 N N . VAL A 1 107 ? 14.127 -5.917 -12.279 1.00 91.75 107 VAL A N 1
ATOM 884 C CA . VAL A 1 107 ? 14.311 -5.225 -13.562 1.00 91.75 107 VAL A CA 1
ATOM 885 C C . VAL A 1 107 ? 15.038 -3.897 -13.351 1.00 91.75 107 VAL A C 1
ATOM 887 O O . VAL A 1 107 ? 15.970 -3.588 -14.092 1.00 91.75 107 VAL A O 1
ATOM 890 N N . TYR A 1 108 ? 14.681 -3.155 -12.305 1.00 88.00 108 TYR A N 1
ATOM 891 C CA . TYR A 1 108 ? 15.313 -1.891 -11.940 1.00 88.00 108 TYR A CA 1
ATOM 892 C C . TYR A 1 108 ? 16.818 -2.046 -11.683 1.00 88.00 108 TYR A C 1
ATOM 894 O O . TYR A 1 108 ? 17.616 -1.324 -12.282 1.00 88.00 108 TYR A O 1
ATOM 902 N N . VAL A 1 109 ? 17.227 -3.038 -10.880 1.00 90.12 109 VAL A N 1
ATOM 903 C CA . VAL A 1 109 ? 18.651 -3.332 -10.611 1.00 90.12 109 VAL A CA 1
ATOM 904 C C . VAL A 1 109 ? 19.401 -3.661 -11.897 1.00 90.12 109 VAL A C 1
ATOM 906 O O . VAL A 1 109 ? 20.500 -3.155 -12.124 1.00 90.12 109 VAL A O 1
ATOM 909 N N . ARG A 1 110 ? 18.798 -4.474 -12.773 1.00 88.88 110 ARG A N 1
ATOM 910 C CA . ARG A 1 110 ? 19.397 -4.841 -14.062 1.00 88.88 110 ARG A CA 1
ATOM 911 C C . ARG A 1 110 ? 19.640 -3.623 -14.958 1.00 88.88 110 ARG A C 1
ATOM 913 O O . ARG A 1 110 ? 20.638 -3.602 -15.672 1.00 88.88 110 ARG A O 1
ATOM 920 N N . LEU A 1 111 ? 18.737 -2.642 -14.942 1.00 84.88 111 LEU A N 1
ATOM 921 C CA . LEU A 1 111 ? 18.806 -1.455 -15.803 1.00 84.88 111 LEU A CA 1
ATOM 922 C C . LEU A 1 111 ? 19.680 -0.331 -15.228 1.00 84.88 111 LEU A C 1
ATOM 924 O O . LEU A 1 111 ? 20.280 0.419 -15.997 1.00 84.88 111 LEU A O 1
ATOM 928 N N . CYS A 1 112 ? 19.753 -0.207 -13.901 1.00 82.44 112 CYS A N 1
ATOM 929 C CA . CYS A 1 112 ? 20.366 0.944 -13.232 1.00 82.44 112 CYS A CA 1
ATOM 930 C C . CYS A 1 112 ? 21.720 0.645 -12.560 1.00 82.44 112 CYS A C 1
ATOM 932 O O . CYS A 1 112 ? 22.416 1.578 -12.168 1.00 82.44 112 CYS A O 1
ATOM 934 N N . GLY A 1 113 ? 22.135 -0.622 -12.464 1.00 82.75 113 GLY A N 1
ATOM 935 C CA . GLY A 1 113 ? 23.469 -1.000 -11.984 1.00 82.75 113 GLY A CA 1
ATOM 936 C C . GLY A 1 113 ? 23.633 -0.981 -10.456 1.00 82.75 113 GLY A C 1
ATOM 937 O O . GLY A 1 113 ? 22.677 -1.173 -9.707 1.00 82.75 113 GLY A O 1
ATOM 938 N N . GLU A 1 114 ? 24.872 -0.810 -9.983 1.00 77.75 114 GLU A N 1
ATOM 939 C CA . GLU A 1 114 ? 25.252 -1.024 -8.572 1.00 77.75 114 GLU A CA 1
ATOM 940 C C . GLU A 1 114 ? 24.594 -0.044 -7.587 1.00 77.75 114 GLU A C 1
ATOM 942 O O . GLU A 1 114 ? 24.159 -0.467 -6.514 1.00 77.75 114 GLU A O 1
ATOM 947 N N . ASP A 1 115 ? 24.444 1.232 -7.954 1.00 74.88 115 ASP A N 1
ATOM 948 C CA . ASP A 1 115 ? 23.800 2.234 -7.089 1.00 74.88 115 ASP A CA 1
ATOM 949 C C . ASP A 1 115 ? 22.333 1.871 -6.806 1.00 74.88 115 ASP A C 1
ATOM 951 O O . ASP A 1 115 ? 21.852 1.990 -5.674 1.00 74.88 115 ASP A O 1
ATOM 955 N N . ALA A 1 116 ? 21.640 1.317 -7.805 1.00 80.94 116 ALA A N 1
ATOM 956 C CA . ALA A 1 116 ? 20.290 0.803 -7.633 1.00 80.94 116 ALA A CA 1
ATOM 957 C C . ALA A 1 116 ? 20.248 -0.405 -6.693 1.00 80.94 116 ALA A C 1
ATOM 959 O O . ALA A 1 116 ? 19.336 -0.499 -5.878 1.00 80.94 116 ALA A O 1
ATOM 960 N N . ALA A 1 117 ? 21.240 -1.299 -6.727 1.00 80.38 117 ALA A N 1
ATOM 961 C CA . ALA A 1 117 ? 21.280 -2.448 -5.820 1.00 80.38 117 ALA A CA 1
ATOM 962 C C . ALA A 1 117 ? 21.338 -2.026 -4.338 1.00 80.38 117 ALA A C 1
ATOM 964 O O . ALA A 1 117 ? 20.699 -2.654 -3.490 1.00 80.38 117 ALA A O 1
ATOM 965 N N . SER A 1 118 ? 22.049 -0.937 -4.027 1.00 80.50 118 SER A N 1
ATOM 966 C CA . SER A 1 118 ? 22.099 -0.370 -2.673 1.00 80.50 118 SER A CA 1
ATOM 967 C C . SER A 1 118 ? 20.741 0.191 -2.236 1.00 80.50 118 SER A C 1
ATOM 969 O O . SER A 1 118 ? 20.232 -0.184 -1.176 1.00 80.50 118 SER A O 1
ATOM 971 N N . ALA A 1 119 ? 20.105 1.012 -3.081 1.00 80.56 119 ALA A N 1
ATOM 972 C CA . ALA A 1 119 ? 18.764 1.543 -2.822 1.00 80.56 119 ALA A CA 1
ATOM 973 C C . ALA A 1 119 ? 17.732 0.415 -2.631 1.00 80.56 119 ALA A C 1
ATOM 975 O O . ALA A 1 119 ? 16.938 0.439 -1.691 1.00 80.56 119 ALA A O 1
ATOM 976 N N . MET A 1 120 ? 17.809 -0.642 -3.445 1.00 84.94 120 MET A N 1
ATOM 977 C CA . MET A 1 120 ? 16.935 -1.811 -3.316 1.00 84.94 120 MET A CA 1
ATOM 978 C C . MET A 1 120 ? 17.168 -2.591 -2.023 1.00 84.94 120 MET A C 1
ATOM 980 O O . MET A 1 120 ? 16.226 -3.145 -1.461 1.00 84.94 120 MET A O 1
ATOM 984 N N . SER A 1 121 ? 18.395 -2.611 -1.496 1.00 86.56 121 SER A N 1
ATOM 985 C CA . SER A 1 121 ? 18.644 -3.203 -0.181 1.00 86.56 121 SER A CA 1
ATOM 986 C C . SER A 1 121 ? 17.961 -2.421 0.946 1.00 86.56 121 SER A C 1
ATOM 988 O O . SER A 1 121 ? 17.603 -3.032 1.958 1.00 86.56 121 SER A O 1
ATOM 990 N N . ALA A 1 122 ? 17.805 -1.101 0.808 1.00 88.50 122 ALA A N 1
ATOM 991 C CA . ALA A 1 122 ? 17.085 -0.279 1.778 1.00 88.50 122 ALA A CA 1
ATOM 992 C C . ALA A 1 122 ? 15.573 -0.550 1.713 1.00 88.50 122 ALA A C 1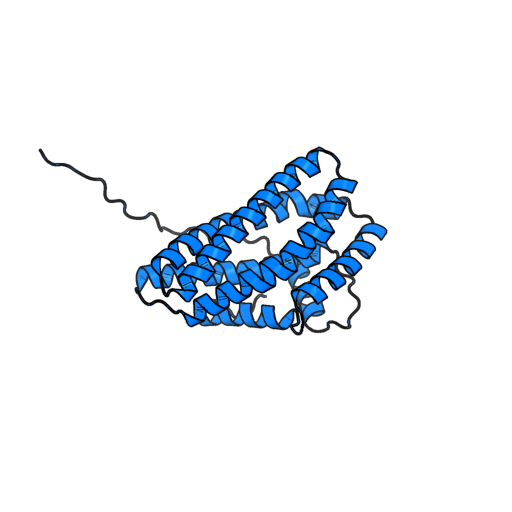
ATOM 994 O O . ALA A 1 122 ? 14.983 -0.878 2.741 1.00 88.50 122 ALA A O 1
ATOM 995 N N . VAL A 1 123 ? 14.993 -0.554 0.508 1.00 91.31 123 VAL A N 1
ATOM 996 C CA . VAL A 1 123 ? 13.581 -0.915 0.258 1.00 91.31 123 VAL A CA 1
ATOM 997 C C . VAL A 1 123 ? 13.262 -2.314 0.809 1.00 91.31 123 VAL A C 1
ATOM 999 O O . VAL A 1 123 ? 12.365 -2.490 1.630 1.00 91.31 123 VAL A O 1
ATOM 1002 N N . ALA A 1 124 ? 14.084 -3.320 0.492 1.00 91.56 124 ALA A N 1
ATOM 1003 C CA . ALA A 1 124 ? 13.892 -4.686 0.990 1.00 91.56 124 ALA A CA 1
ATOM 1004 C C . ALA A 1 124 ? 14.052 -4.817 2.520 1.00 91.56 124 ALA A C 1
ATOM 1006 O O . ALA A 1 124 ? 13.557 -5.765 3.142 1.00 91.56 124 ALA A O 1
ATOM 1007 N N . LYS A 1 125 ? 14.790 -3.909 3.167 1.00 94.75 125 LYS A N 1
ATOM 1008 C CA . LYS A 1 125 ? 14.856 -3.848 4.632 1.00 94.75 125 LYS A CA 1
ATOM 1009 C C . LYS A 1 125 ? 13.554 -3.284 5.202 1.00 94.75 125 LYS A C 1
ATOM 1011 O O . LYS A 1 125 ? 13.036 -3.869 6.151 1.00 94.75 125 LYS A O 1
ATOM 1016 N N . GLU A 1 126 ? 13.016 -2.230 4.605 1.00 95.75 126 GLU A N 1
ATOM 1017 C CA . GLU A 1 126 ? 11.748 -1.620 5.018 1.00 95.75 126 GLU A CA 1
ATOM 1018 C C . GLU A 1 126 ? 10.585 -2.592 4.863 1.00 95.75 126 GLU A C 1
ATOM 1020 O O . GLU A 1 126 ? 9.861 -2.817 5.828 1.00 95.75 126 GLU A O 1
ATOM 1025 N N . HIS A 1 127 ? 10.495 -3.302 3.737 1.00 96.50 127 HIS A N 1
ATOM 1026 C CA . HIS A 1 127 ? 9.521 -4.378 3.543 1.00 96.50 127 HIS A CA 1
ATOM 1027 C C . HIS A 1 127 ? 9.534 -5.425 4.663 1.00 96.50 127 HIS A C 1
ATOM 1029 O O . HIS A 1 127 ? 8.480 -5.879 5.123 1.00 96.50 127 HIS A O 1
ATOM 1035 N N . ARG A 1 128 ? 10.724 -5.825 5.130 1.00 96.31 128 ARG A N 1
ATOM 1036 C CA . ARG A 1 128 ? 10.859 -6.775 6.245 1.00 96.31 128 ARG A CA 1
ATOM 1037 C C . ARG A 1 128 ? 10.364 -6.175 7.557 1.00 96.31 128 ARG A C 1
ATOM 1039 O O . ARG A 1 128 ? 9.585 -6.823 8.245 1.00 96.31 128 ARG A O 1
ATOM 1046 N N . GLN A 1 129 ? 10.737 -4.935 7.857 1.00 97.62 129 GLN A N 1
ATOM 1047 C CA . GLN A 1 129 ? 10.278 -4.236 9.061 1.00 97.62 129 GLN A CA 1
ATOM 1048 C C . GLN A 1 129 ? 8.752 -4.030 9.057 1.00 97.62 129 GLN A C 1
ATOM 1050 O O . GLN A 1 129 ? 8.090 -4.297 10.057 1.00 97.62 129 GLN A O 1
ATOM 1055 N N . ILE A 1 130 ? 8.171 -3.638 7.919 1.00 97.31 130 ILE A N 1
ATOM 1056 C CA . ILE A 1 130 ? 6.718 -3.516 7.726 1.00 97.31 130 ILE A CA 1
ATOM 1057 C C . ILE A 1 130 ? 6.029 -4.873 7.934 1.00 97.31 130 ILE A C 1
ATOM 1059 O O . ILE A 1 130 ? 4.970 -4.942 8.561 1.00 97.31 130 ILE A O 1
ATOM 1063 N N . THR A 1 131 ? 6.640 -5.971 7.474 1.00 96.31 131 THR A N 1
ATOM 1064 C CA . THR A 1 131 ? 6.119 -7.333 7.695 1.00 96.31 131 THR A CA 1
ATOM 1065 C C . THR A 1 131 ? 6.079 -7.686 9.178 1.00 96.31 131 THR A C 1
ATOM 1067 O O . THR A 1 131 ? 5.059 -8.171 9.660 1.00 96.31 131 THR A O 1
ATOM 1070 N N . GLU A 1 132 ? 7.165 -7.431 9.908 1.00 97.56 132 GLU A N 1
ATOM 1071 C CA . GLU A 1 132 ? 7.248 -7.690 11.350 1.00 97.56 132 GLU A CA 1
ATOM 1072 C C . GLU A 1 132 ? 6.171 -6.905 12.114 1.00 97.56 132 GLU A C 1
ATOM 1074 O O . GLU A 1 132 ? 5.424 -7.484 12.902 1.00 97.56 132 GLU A O 1
ATOM 1079 N N . ILE A 1 133 ? 5.994 -5.620 11.793 1.00 98.06 133 ILE A N 1
ATOM 1080 C CA . ILE A 1 133 ? 4.949 -4.778 12.393 1.00 98.06 133 ILE A CA 1
ATOM 1081 C C . ILE A 1 133 ? 3.540 -5.281 12.033 1.00 98.06 133 ILE A C 1
ATOM 1083 O O . ILE A 1 133 ? 2.636 -5.253 12.868 1.00 98.06 133 ILE A O 1
ATOM 1087 N N . THR A 1 134 ? 3.335 -5.761 10.803 1.00 97.62 134 THR A N 1
ATOM 1088 C CA . THR A 1 134 ? 2.046 -6.334 10.376 1.00 97.62 134 THR A CA 1
ATOM 1089 C C . THR A 1 134 ? 1.708 -7.586 11.181 1.00 97.62 134 THR A C 1
ATOM 1091 O O . THR A 1 134 ? 0.561 -7.763 11.585 1.00 97.62 134 THR A O 1
ATOM 1094 N N . LEU A 1 135 ? 2.696 -8.437 11.475 1.00 97.56 135 LEU A N 1
ATOM 1095 C CA . LEU A 1 135 ? 2.502 -9.600 12.343 1.00 97.56 135 LEU A CA 1
ATOM 1096 C C . LEU A 1 135 ? 2.153 -9.181 13.777 1.00 97.56 135 LEU A C 1
ATOM 1098 O O . LEU A 1 135 ? 1.259 -9.773 14.381 1.00 97.56 135 LEU A O 1
ATOM 1102 N N . ASP A 1 136 ? 2.790 -8.135 14.305 1.00 97.81 136 ASP A N 1
ATOM 1103 C CA . ASP A 1 136 ? 2.443 -7.587 15.620 1.00 97.81 136 ASP A CA 1
ATOM 1104 C C . ASP A 1 136 ? 1.011 -7.041 15.667 1.00 97.81 136 ASP A C 1
ATOM 1106 O O . ASP A 1 136 ? 0.304 -7.270 16.654 1.00 97.81 136 ASP A O 1
ATOM 1110 N N . LEU A 1 137 ? 0.559 -6.379 14.595 1.00 97.88 137 LEU A N 1
ATOM 1111 C CA . LEU A 1 137 ? -0.834 -5.960 14.430 1.00 97.88 137 LEU A CA 1
ATOM 1112 C C . LEU A 1 137 ? -1.778 -7.166 14.417 1.00 97.88 137 LEU A C 1
ATOM 1114 O O . LEU A 1 137 ? -2.733 -7.185 15.187 1.00 97.88 137 LEU A O 1
ATOM 1118 N N . VAL A 1 138 ? -1.503 -8.185 13.597 1.00 97.56 138 VAL A N 1
ATOM 1119 C CA . VAL A 1 138 ? -2.320 -9.409 13.515 1.00 97.56 138 VAL A CA 1
ATOM 1120 C C . VAL A 1 138 ? -2.450 -10.072 14.886 1.00 97.56 138 VAL A C 1
ATOM 1122 O O . VAL A 1 138 ? -3.562 -10.387 15.312 1.00 97.56 138 VAL A O 1
ATOM 1125 N N . HIS A 1 139 ? -1.337 -10.241 15.605 1.00 97.81 139 HIS A N 1
ATOM 1126 C CA . HIS A 1 139 ? -1.359 -10.819 16.945 1.00 97.81 139 HIS A CA 1
ATOM 1127 C C . HIS A 1 139 ? -2.143 -9.946 17.929 1.00 97.81 139 HIS A C 1
ATOM 1129 O O . HIS A 1 139 ? -3.006 -10.463 18.630 1.00 97.81 139 HIS A O 1
ATOM 1135 N N . GLY A 1 140 ? -1.896 -8.632 17.954 1.00 97.56 140 GLY A N 1
ATOM 1136 C CA . GLY A 1 140 ? -2.603 -7.719 18.855 1.00 97.56 140 GLY A CA 1
ATOM 1137 C C . GLY A 1 140 ? -4.114 -7.705 18.617 1.00 97.56 140 GLY A C 1
ATOM 1138 O O . GLY A 1 140 ? -4.888 -7.722 19.571 1.00 97.56 140 GLY A O 1
ATOM 1139 N N . VAL A 1 141 ? -4.548 -7.744 17.353 1.00 97.44 141 VAL A N 1
ATOM 1140 C CA . VAL A 1 141 ? -5.970 -7.838 16.996 1.00 97.44 141 VAL A CA 1
ATOM 1141 C C . VAL A 1 141 ? -6.567 -9.164 17.457 1.00 97.44 141 VAL A C 1
ATOM 1143 O O . VAL A 1 141 ? -7.624 -9.155 18.085 1.00 97.44 141 VAL A O 1
ATOM 1146 N N . GLY A 1 142 ? -5.888 -10.286 17.199 1.00 96.81 142 GLY A N 1
ATOM 1147 C CA . GLY A 1 142 ? -6.354 -11.615 17.610 1.00 96.81 142 GLY A CA 1
ATOM 1148 C C . GLY A 1 142 ? -6.423 -11.804 19.130 1.00 96.81 142 GLY A C 1
ATOM 1149 O O . GLY A 1 142 ? -7.283 -12.530 19.623 1.00 96.81 142 GLY A O 1
ATOM 1150 N N . GLU A 1 143 ? -5.550 -11.126 19.874 1.00 96.25 143 GLU A N 1
ATOM 1151 C CA . GLU A 1 143 ? -5.522 -11.119 21.343 1.00 96.25 143 GLU A CA 1
ATOM 1152 C C . GLU A 1 143 ? -6.529 -10.128 21.957 1.00 96.25 143 GLU A C 1
ATOM 1154 O O . GLU A 1 143 ? -6.793 -10.188 23.157 1.00 96.25 143 GLU A O 1
ATOM 1159 N N . GLY A 1 144 ? -7.083 -9.203 21.164 1.00 94.44 144 GLY A N 1
ATOM 1160 C CA . GLY A 1 144 ? -7.867 -8.075 21.672 1.00 94.44 144 GLY A CA 1
ATOM 1161 C C . GLY A 1 144 ? -7.034 -7.053 22.465 1.00 94.44 144 GLY A C 1
ATOM 1162 O O . GLY A 1 144 ? -7.593 -6.241 23.204 1.00 94.44 144 GLY A O 1
ATOM 1163 N N . ASP A 1 145 ? -5.705 -7.080 22.322 1.00 95.88 145 ASP A N 1
ATOM 1164 C CA . ASP A 1 145 ? -4.770 -6.166 22.983 1.00 95.88 145 ASP A CA 1
ATOM 1165 C C . ASP A 1 145 ? -4.700 -4.842 22.208 1.00 95.88 145 ASP A C 1
ATOM 1167 O O . ASP A 1 145 ? -3.867 -4.630 21.320 1.00 95.88 145 ASP A O 1
ATOM 1171 N N . TRP A 1 146 ? -5.606 -3.928 22.553 1.00 94.56 146 TRP A N 1
ATOM 1172 C CA . TRP A 1 146 ? -5.703 -2.622 21.905 1.00 94.56 146 TRP A CA 1
ATOM 1173 C C . TRP A 1 146 ? -4.440 -1.767 22.083 1.00 94.56 146 TRP A C 1
ATOM 1175 O O . TRP A 1 146 ? -4.138 -0.953 21.211 1.00 94.56 146 TRP A O 1
ATOM 1185 N N . GLU A 1 147 ? -3.673 -1.941 23.164 1.00 95.25 147 GLU A N 1
ATOM 1186 C CA . GLU A 1 147 ? -2.437 -1.184 23.371 1.00 95.25 147 GLU A CA 1
ATOM 1187 C C . GLU A 1 147 ? -1.345 -1.650 22.409 1.00 95.25 147 GLU A C 1
ATOM 1189 O O . GLU A 1 147 ? -0.648 -0.828 21.807 1.00 95.25 147 GLU A O 1
ATOM 1194 N N . LYS A 1 148 ? -1.210 -2.969 22.229 1.00 96.44 148 LYS A N 1
ATOM 1195 C CA . LYS A 1 148 ? -0.315 -3.558 21.227 1.00 96.44 148 LYS A CA 1
ATOM 1196 C C . LYS A 1 148 ? -0.714 -3.132 19.822 1.00 96.44 148 LYS A C 1
ATOM 1198 O O . LYS A 1 148 ? 0.158 -2.706 19.065 1.00 96.44 148 LYS A O 1
ATOM 1203 N N . VAL A 1 149 ? -2.011 -3.144 19.512 1.00 97.56 149 VAL A N 1
ATOM 1204 C CA . VAL A 1 149 ? -2.529 -2.650 18.228 1.00 97.56 149 VAL A CA 1
ATOM 1205 C C . VAL A 1 149 ? -2.180 -1.180 18.012 1.00 97.56 149 VAL A C 1
ATOM 1207 O O . VAL A 1 149 ? -1.703 -0.828 16.938 1.00 97.56 149 VAL A O 1
ATOM 1210 N N . LEU A 1 150 ? -2.342 -0.312 19.015 1.00 97.12 150 LEU A N 1
ATOM 1211 C CA . LEU A 1 150 ? -1.973 1.096 18.870 1.00 97.12 150 LEU A CA 1
ATOM 1212 C C . LEU A 1 150 ? -0.470 1.285 18.674 1.00 97.12 150 LEU A C 1
ATOM 1214 O O . LEU A 1 150 ? -0.078 2.023 17.769 1.00 97.12 150 LEU A O 1
ATOM 1218 N N . ARG A 1 151 ? 0.373 0.617 19.471 1.00 97.38 151 ARG A N 1
ATOM 1219 C CA . ARG A 1 151 ? 1.835 0.704 19.328 1.00 97.38 151 ARG A CA 1
ATOM 1220 C C . ARG A 1 151 ? 2.286 0.260 17.937 1.00 97.38 151 ARG A C 1
ATOM 1222 O O . ARG A 1 151 ? 3.002 1.005 17.268 1.00 97.38 151 ARG A O 1
ATOM 1229 N N . ALA A 1 152 ? 1.832 -0.910 17.489 1.00 98.19 152 ALA A N 1
ATOM 1230 C CA . ALA A 1 152 ? 2.167 -1.446 16.174 1.00 98.19 152 ALA A CA 1
ATOM 1231 C C . ALA A 1 152 ? 1.569 -0.590 15.045 1.00 98.19 152 ALA A C 1
ATOM 1233 O O . ALA A 1 152 ? 2.265 -0.263 14.091 1.00 98.19 152 ALA A O 1
ATOM 1234 N N . GLY A 1 153 ? 0.330 -0.116 15.188 1.00 97.94 153 GLY A N 1
ATOM 1235 C CA . GLY A 1 153 ? -0.329 0.751 14.209 1.00 97.94 153 GLY A CA 1
ATOM 1236 C C . GLY A 1 153 ? 0.389 2.086 14.020 1.00 97.94 153 GLY A C 1
ATOM 1237 O O . GLY A 1 153 ? 0.571 2.530 12.894 1.00 97.94 153 GLY A O 1
ATOM 1238 N N . HIS A 1 154 ? 0.884 2.707 15.095 1.00 97.94 154 HIS A N 1
ATOM 1239 C CA . HIS A 1 154 ? 1.668 3.945 14.986 1.00 97.94 154 HIS A CA 1
ATOM 1240 C C . HIS A 1 154 ? 3.025 3.714 14.313 1.00 97.94 154 HIS A C 1
ATOM 1242 O O . HIS A 1 154 ? 3.500 4.583 13.583 1.00 97.94 154 HIS A O 1
ATOM 1248 N N . LEU A 1 155 ? 3.660 2.564 14.561 1.00 98.19 155 LEU A N 1
ATOM 1249 C CA . LEU A 1 155 ? 4.886 2.173 13.863 1.00 98.19 155 LEU A CA 1
ATOM 1250 C C . LEU A 1 155 ? 4.618 1.932 12.374 1.00 98.19 155 LEU A C 1
ATOM 1252 O O . LEU A 1 155 ? 5.367 2.444 11.547 1.00 98.19 155 LEU A O 1
ATOM 1256 N N . TYR A 1 156 ? 3.529 1.229 12.048 1.00 98.44 156 TYR A N 1
ATOM 1257 C CA . TYR A 1 156 ? 3.110 0.957 10.676 1.00 98.44 156 TYR A CA 1
ATOM 1258 C C . TYR A 1 156 ? 2.827 2.251 9.913 1.00 98.44 156 TYR A C 1
ATOM 1260 O O . TYR A 1 156 ? 3.328 2.434 8.814 1.00 98.44 156 TYR A O 1
ATOM 1268 N N . LEU A 1 157 ? 2.074 3.179 10.511 1.00 98.12 157 LEU A N 1
ATOM 1269 C CA . LEU A 1 157 ? 1.727 4.458 9.888 1.00 98.12 157 LEU A CA 1
ATOM 1270 C C . LEU A 1 157 ? 2.953 5.306 9.552 1.00 98.12 157 LEU A C 1
ATOM 1272 O O . LEU A 1 157 ? 2.984 5.913 8.489 1.00 98.12 157 LEU A O 1
ATOM 1276 N N . ARG A 1 158 ? 3.951 5.354 10.445 1.00 96.94 158 ARG A N 1
ATOM 1277 C CA . ARG A 1 158 ? 5.200 6.077 10.171 1.00 96.94 158 ARG A CA 1
ATOM 1278 C C . ARG A 1 158 ? 6.001 5.388 9.075 1.00 96.94 158 ARG A C 1
ATOM 1280 O O . ARG A 1 158 ? 6.250 5.985 8.040 1.00 96.94 158 ARG A O 1
ATOM 1287 N N . LEU A 1 159 ? 6.348 4.118 9.286 1.00 96.75 159 LEU A N 1
ATOM 1288 C CA . LEU A 1 159 ? 7.230 3.402 8.369 1.00 96.75 159 LEU A CA 1
ATOM 1289 C C . LEU A 1 159 ? 6.595 3.202 6.988 1.00 96.75 159 LEU A C 1
ATOM 1291 O O . LEU A 1 159 ? 7.288 3.305 5.988 1.00 96.75 159 LEU A O 1
ATOM 1295 N N . GLY A 1 160 ? 5.291 2.932 6.937 1.00 96.38 160 GLY A N 1
ATOM 1296 C CA . GLY A 1 160 ? 4.544 2.764 5.695 1.00 96.38 160 GLY A CA 1
ATOM 1297 C C . GLY A 1 160 ? 4.519 4.042 4.864 1.00 96.38 160 GLY A C 1
ATOM 1298 O O . GLY A 1 160 ? 4.840 3.983 3.688 1.00 96.38 160 GLY A O 1
ATOM 1299 N N . ARG A 1 161 ? 4.217 5.202 5.464 1.00 96.25 161 ARG A N 1
ATOM 1300 C CA . ARG A 1 161 ? 4.221 6.486 4.736 1.00 96.25 161 ARG A CA 1
ATOM 1301 C C . ARG A 1 161 ? 5.613 6.857 4.232 1.00 96.25 161 ARG A C 1
ATOM 1303 O O . ARG A 1 161 ? 5.755 7.195 3.063 1.00 96.25 161 ARG A O 1
ATOM 1310 N N . ASP A 1 162 ? 6.625 6.737 5.091 1.00 95.06 162 ASP A N 1
ATOM 1311 C CA . ASP A 1 162 ? 8.016 7.033 4.723 1.00 95.06 162 ASP A CA 1
ATOM 1312 C C . ASP A 1 162 ? 8.494 6.136 3.565 1.00 95.06 162 ASP A C 1
ATOM 1314 O O . ASP A 1 162 ? 9.263 6.564 2.704 1.00 95.06 162 ASP A O 1
ATOM 1318 N N . HIS A 1 163 ? 8.033 4.885 3.548 1.00 95.69 163 HIS A N 1
ATOM 1319 C CA . HIS A 1 163 ? 8.345 3.912 2.512 1.00 95.69 163 HIS A CA 1
ATOM 1320 C C . HIS A 1 163 ? 7.687 4.262 1.167 1.00 95.69 163 HIS A C 1
ATOM 1322 O O . HIS A 1 163 ? 8.413 4.384 0.179 1.00 95.69 163 HIS A O 1
ATOM 1328 N N . LEU A 1 164 ? 6.372 4.533 1.142 1.00 95.25 164 LEU A N 1
ATOM 1329 C CA . LEU A 1 164 ? 5.676 4.962 -0.083 1.00 95.25 164 LEU A CA 1
ATOM 1330 C C . LEU A 1 164 ? 6.293 6.251 -0.650 1.00 95.25 164 LEU A C 1
ATOM 1332 O O . LEU A 1 164 ? 6.598 6.324 -1.839 1.00 95.25 164 LEU A O 1
ATOM 1336 N N . GLU A 1 165 ? 6.574 7.243 0.206 1.00 94.19 165 GLU A N 1
ATOM 1337 C CA . GLU A 1 165 ? 7.194 8.507 -0.216 1.00 94.19 165 GLU A CA 1
ATOM 1338 C C . GLU A 1 165 ? 8.579 8.287 -0.843 1.00 94.19 165 GLU A C 1
ATOM 1340 O O . GLU A 1 165 ? 8.929 8.946 -1.828 1.00 94.19 165 GLU A O 1
ATOM 1345 N N . ARG A 1 166 ? 9.384 7.364 -0.299 1.00 92.31 166 ARG A N 1
ATOM 1346 C CA . ARG A 1 166 ? 10.690 7.043 -0.882 1.00 92.31 166 ARG A CA 1
ATOM 1347 C C . ARG A 1 166 ? 10.541 6.444 -2.270 1.00 92.31 166 ARG A C 1
ATOM 1349 O O . ARG A 1 166 ? 11.252 6.861 -3.183 1.00 92.31 166 ARG A O 1
ATOM 1356 N N . GLU A 1 167 ? 9.669 5.462 -2.440 1.00 94.19 167 GLU A N 1
ATOM 1357 C CA . GLU A 1 167 ? 9.499 4.797 -3.731 1.00 94.19 167 GLU A CA 1
ATOM 1358 C C . GLU A 1 167 ? 9.037 5.779 -4.798 1.00 94.19 167 GLU A C 1
ATOM 1360 O O . GLU A 1 167 ? 9.641 5.866 -5.868 1.00 94.19 167 GLU A O 1
ATOM 1365 N N . GLU A 1 168 ? 8.061 6.610 -4.457 1.00 94.38 168 GLU A N 1
ATOM 1366 C CA . GLU A 1 168 ? 7.522 7.653 -5.321 1.00 94.38 168 GLU A CA 1
ATOM 1367 C C . GLU A 1 168 ? 8.550 8.711 -5.730 1.00 94.38 168 GLU A C 1
ATOM 1369 O O . GLU A 1 168 ? 8.493 9.232 -6.846 1.00 94.38 168 GLU A O 1
ATOM 1374 N N . ARG A 1 169 ? 9.505 9.038 -4.851 1.00 91.62 169 ARG A N 1
ATOM 1375 C CA . ARG A 1 169 ? 10.515 10.074 -5.115 1.00 91.62 169 ARG A CA 1
ATOM 1376 C C . ARG A 1 169 ? 11.800 9.551 -5.731 1.00 91.62 169 ARG A C 1
ATOM 1378 O O . ARG A 1 169 ? 12.421 10.261 -6.520 1.00 91.62 169 ARG A O 1
ATOM 1385 N N . GLU A 1 170 ? 12.222 8.354 -5.352 1.00 87.69 170 GLU A N 1
ATOM 1386 C CA . GLU A 1 170 ? 13.563 7.846 -5.648 1.00 87.69 170 GLU A CA 1
ATOM 1387 C C . GLU A 1 170 ? 13.544 6.655 -6.608 1.00 87.69 170 GLU A C 1
ATOM 1389 O O . GLU A 1 170 ? 14.442 6.529 -7.438 1.00 87.69 170 GLU A O 1
ATOM 1394 N N . VAL A 1 171 ? 12.537 5.780 -6.527 1.00 89.81 171 VAL A N 1
ATOM 1395 C CA . VAL A 1 171 ? 12.522 4.511 -7.274 1.00 89.81 171 VAL A CA 1
ATOM 1396 C C . VAL A 1 171 ? 11.695 4.637 -8.549 1.00 89.81 171 VAL A C 1
ATOM 1398 O O . VAL A 1 171 ? 12.187 4.396 -9.654 1.00 89.81 171 VAL A O 1
ATOM 1401 N N . PHE A 1 172 ? 10.437 5.040 -8.413 1.00 93.50 172 PHE A N 1
ATOM 1402 C CA . PHE A 1 172 ? 9.454 5.079 -9.488 1.00 93.50 172 PHE A CA 1
ATOM 1403 C C . PHE A 1 172 ? 9.808 6.051 -10.618 1.00 93.50 172 PHE A C 1
ATOM 1405 O O . PHE A 1 172 ? 9.679 5.641 -11.777 1.00 93.50 172 PHE A O 1
ATOM 1412 N N . PRO A 1 173 ? 10.318 7.276 -10.367 1.00 91.88 173 PRO A N 1
ATOM 1413 C CA . PRO A 1 173 ? 10.696 8.183 -11.448 1.00 91.88 173 PRO A CA 1
ATOM 1414 C C . PRO A 1 173 ? 11.816 7.603 -12.315 1.00 91.88 173 PRO A C 1
ATOM 1416 O O . PRO A 1 173 ? 11.705 7.573 -13.541 1.00 91.88 173 PRO A O 1
ATOM 1419 N N . THR A 1 174 ? 12.865 7.067 -11.686 1.00 90.12 174 THR A N 1
ATOM 1420 C CA . THR A 1 174 ? 13.986 6.457 -12.407 1.00 90.12 174 THR A CA 1
ATOM 1421 C C . THR A 1 174 ? 13.561 5.174 -13.114 1.00 90.12 174 THR A C 1
ATOM 1423 O O . THR A 1 174 ? 13.940 4.961 -14.264 1.00 90.12 174 THR A O 1
ATOM 1426 N N . ALA A 1 175 ? 12.731 4.334 -12.490 1.00 92.25 175 ALA A N 1
ATOM 1427 C CA . ALA A 1 175 ? 12.195 3.147 -13.147 1.00 92.25 175 ALA A CA 1
ATOM 1428 C C . ALA A 1 175 ? 11.388 3.517 -14.402 1.00 92.25 175 ALA A C 1
ATOM 1430 O O . ALA A 1 175 ? 11.618 2.952 -15.469 1.00 92.25 175 ALA A O 1
ATOM 1431 N N . ARG A 1 176 ? 10.498 4.511 -14.306 1.00 93.94 176 ARG A N 1
ATOM 1432 C CA . ARG A 1 176 ? 9.675 4.993 -15.425 1.00 93.94 176 ARG A CA 1
ATOM 1433 C C . ARG A 1 176 ? 10.510 5.542 -16.579 1.00 93.94 176 ARG A C 1
ATOM 1435 O O . ARG A 1 176 ? 10.177 5.298 -17.730 1.00 93.94 176 ARG A O 1
ATOM 1442 N N . GLU A 1 177 ? 11.603 6.239 -16.283 1.00 93.25 177 GLU A N 1
ATOM 1443 C CA . GLU A 1 177 ? 12.524 6.753 -17.303 1.00 93.25 177 GLU A CA 1
ATOM 1444 C C . GLU A 1 177 ? 13.315 5.635 -18.006 1.00 93.25 177 GLU A C 1
ATOM 1446 O O . GLU A 1 177 ? 13.611 5.728 -19.198 1.00 93.25 177 GLU A O 1
ATOM 1451 N N . ARG A 1 178 ? 13.687 4.578 -17.274 1.00 92.44 178 ARG A N 1
ATOM 1452 C CA . ARG A 1 178 ? 14.620 3.542 -17.750 1.00 92.44 178 ARG A CA 1
ATOM 1453 C C . ARG A 1 178 ? 13.951 2.348 -18.417 1.00 92.44 178 ARG A C 1
ATOM 1455 O O . ARG A 1 178 ? 14.625 1.624 -19.149 1.00 92.44 178 ARG A O 1
ATOM 1462 N N . LEU A 1 179 ? 12.669 2.113 -18.154 1.00 93.94 179 LEU A N 1
ATOM 1463 C CA . LEU A 1 179 ? 11.929 1.003 -18.742 1.00 93.94 179 LEU A CA 1
ATOM 1464 C C . LEU A 1 179 ? 11.648 1.266 -20.227 1.00 93.94 179 LEU A C 1
ATOM 1466 O O . LEU A 1 179 ? 10.883 2.154 -20.593 1.00 93.94 179 LEU A O 1
ATOM 1470 N N . ASP A 1 180 ? 12.254 0.454 -21.092 1.00 93.38 180 ASP A N 1
ATOM 1471 C CA . ASP A 1 180 ? 11.931 0.451 -22.516 1.00 93.38 180 ASP A CA 1
ATOM 1472 C C . ASP A 1 180 ? 10.587 -0.269 -22.791 1.00 93.38 180 ASP A C 1
ATOM 1474 O O . ASP A 1 180 ? 10.055 -0.968 -21.920 1.00 93.38 180 ASP A O 1
ATOM 1478 N N . PRO A 1 181 ? 10.005 -0.142 -24.001 1.00 94.12 181 PRO A N 1
ATOM 1479 C CA . PRO A 1 181 ? 8.717 -0.765 -24.311 1.00 94.12 181 PRO A CA 1
ATOM 1480 C C . PRO A 1 181 ? 8.679 -2.291 -24.137 1.00 94.12 181 PRO A C 1
ATOM 1482 O O . PRO A 1 181 ? 7.616 -2.840 -23.842 1.00 94.12 181 PRO A O 1
ATOM 1485 N N . ALA A 1 182 ? 9.808 -2.986 -24.312 1.00 93.19 182 ALA A N 1
ATOM 1486 C CA . ALA A 1 182 ? 9.874 -4.433 -24.134 1.00 93.19 182 ALA A CA 1
ATOM 1487 C C . ALA A 1 182 ? 9.831 -4.801 -22.643 1.00 93.19 182 ALA A C 1
ATOM 1489 O O . ALA A 1 182 ? 9.054 -5.672 -22.254 1.00 93.19 182 ALA A O 1
ATOM 1490 N N . ALA A 1 183 ? 10.588 -4.087 -21.806 1.00 94.12 183 ALA A N 1
ATOM 1491 C CA . ALA A 1 183 ? 10.575 -4.246 -20.355 1.00 94.12 183 ALA A CA 1
ATOM 1492 C C . ALA A 1 183 ? 9.212 -3.872 -19.750 1.00 94.12 183 ALA A C 1
ATOM 1494 O O . ALA A 1 183 ? 8.723 -4.569 -18.863 1.00 94.12 183 ALA A O 1
ATOM 1495 N N . VAL A 1 184 ? 8.561 -2.820 -20.260 1.00 95.88 184 VAL A N 1
ATOM 1496 C CA . VAL A 1 184 ? 7.183 -2.457 -19.888 1.00 95.88 184 VAL A CA 1
ATOM 1497 C C . VAL A 1 184 ? 6.218 -3.606 -20.181 1.00 95.88 184 VAL A C 1
ATOM 1499 O O . VAL A 1 184 ? 5.412 -3.962 -19.322 1.00 95.88 184 VAL A O 1
ATOM 1502 N N . HIS A 1 185 ? 6.295 -4.203 -21.372 1.00 94.06 185 HIS A N 1
ATOM 1503 C CA . HIS A 1 185 ? 5.425 -5.317 -21.749 1.00 94.06 185 HIS A CA 1
ATOM 1504 C C . HIS A 1 185 ? 5.658 -6.561 -20.876 1.00 94.06 185 HIS A C 1
ATOM 1506 O O . HIS A 1 185 ? 4.694 -7.146 -20.382 1.00 94.06 185 HIS A O 1
ATOM 1512 N N . GLU A 1 186 ? 6.921 -6.925 -20.642 1.00 93.94 186 GLU A N 1
ATOM 1513 C CA . GLU A 1 186 ? 7.306 -8.047 -19.774 1.00 93.94 186 GLU A CA 1
ATOM 1514 C C . GLU A 1 186 ? 6.801 -7.841 -18.337 1.00 93.94 186 GLU A C 1
ATOM 1516 O O . GLU A 1 186 ? 6.186 -8.738 -17.756 1.00 93.94 186 GLU A O 1
ATOM 1521 N N . LEU A 1 187 ? 6.994 -6.644 -17.771 1.00 96.38 187 LEU A N 1
ATOM 1522 C CA . LEU A 1 187 ? 6.551 -6.328 -16.413 1.00 96.38 187 LEU A CA 1
ATOM 1523 C C . LEU A 1 187 ? 5.034 -6.386 -16.260 1.00 96.38 187 LEU A C 1
ATOM 1525 O O . LEU A 1 187 ? 4.563 -6.876 -15.240 1.00 96.38 187 LEU A O 1
ATOM 1529 N N . ARG A 1 188 ? 4.261 -5.950 -17.260 1.00 95.00 188 ARG A N 1
ATOM 1530 C CA . ARG A 1 188 ? 2.793 -6.069 -17.215 1.00 95.00 188 ARG A CA 1
ATOM 1531 C C . ARG A 1 188 ? 2.344 -7.518 -17.133 1.00 95.00 188 ARG A C 1
ATOM 1533 O O . ARG A 1 188 ? 1.563 -7.867 -16.254 1.00 95.00 188 ARG A O 1
ATOM 1540 N N . GLN A 1 189 ? 2.887 -8.372 -18.001 1.00 93.69 189 GLN A N 1
ATOM 1541 C CA . GLN A 1 189 ? 2.593 -9.806 -17.963 1.00 93.69 189 GLN A CA 1
ATOM 1542 C C . GLN A 1 189 ? 2.986 -10.404 -16.611 1.00 93.69 189 GLN A C 1
ATOM 1544 O O . GLN A 1 189 ? 2.240 -11.197 -16.035 1.00 93.69 189 GLN A O 1
ATOM 1549 N N . LYS A 1 190 ? 4.130 -9.972 -16.066 1.00 95.94 190 LYS A N 1
ATOM 1550 C CA . LYS A 1 190 ? 4.590 -10.424 -14.759 1.00 95.94 190 LYS A CA 1
ATOM 1551 C C . LYS A 1 190 ? 3.679 -9.966 -13.619 1.00 95.94 190 LYS A C 1
ATOM 1553 O O . LYS A 1 190 ? 3.394 -10.756 -12.721 1.00 95.94 190 LYS A O 1
ATOM 1558 N N . PHE A 1 191 ? 3.206 -8.724 -13.653 1.00 95.69 191 PHE A N 1
ATOM 1559 C CA . PHE A 1 191 ? 2.265 -8.187 -12.672 1.00 95.69 191 PHE A CA 1
ATOM 1560 C C . PHE A 1 191 ? 0.943 -8.944 -12.718 1.00 95.69 191 PHE A C 1
ATOM 1562 O O . PHE A 1 191 ? 0.435 -9.301 -11.661 1.00 95.69 191 PHE A O 1
ATOM 1569 N N . ASP A 1 192 ? 0.440 -9.288 -13.906 1.00 92.62 192 ASP A N 1
ATOM 1570 C CA . ASP A 1 192 ? -0.769 -10.106 -14.052 1.00 92.62 192 ASP A CA 1
ATOM 1571 C C . ASP A 1 192 ? -0.617 -11.486 -13.397 1.00 92.62 192 ASP A C 1
ATOM 1573 O O . ASP A 1 192 ? -1.534 -11.982 -12.744 1.00 92.62 192 ASP A O 1
ATOM 1577 N N . GLU A 1 193 ? 0.538 -12.134 -13.567 1.00 94.25 193 GLU A N 1
ATOM 1578 C CA . GLU A 1 193 ? 0.829 -13.419 -12.925 1.00 94.25 193 GLU A CA 1
ATOM 1579 C C . GLU A 1 193 ? 0.887 -13.308 -11.400 1.00 94.25 193 GLU A C 1
ATOM 1581 O O . GLU A 1 193 ? 0.261 -14.106 -10.698 1.00 94.25 193 GLU A O 1
ATOM 1586 N N . LEU A 1 194 ? 1.646 -12.332 -10.897 1.00 95.50 194 LEU A N 1
ATOM 1587 C CA . LEU A 1 194 ? 1.842 -12.110 -9.466 1.00 95.50 194 LEU A CA 1
ATOM 1588 C C . LEU A 1 194 ? 0.538 -11.700 -8.785 1.00 95.50 194 LEU A C 1
ATOM 1590 O O . LEU A 1 194 ? 0.244 -12.166 -7.688 1.00 95.50 194 LEU A O 1
ATOM 1594 N N . GLU A 1 195 ? -0.265 -10.884 -9.456 1.00 92.69 195 GLU A N 1
ATOM 1595 C CA . GLU A 1 195 ? -1.568 -10.466 -8.973 1.00 92.69 195 GLU A CA 1
ATOM 1596 C C . GLU A 1 195 ? -2.558 -11.627 -8.920 1.00 92.69 195 GLU A C 1
ATOM 1598 O O . GLU A 1 195 ? -3.185 -11.822 -7.883 1.00 92.69 195 GLU A O 1
ATOM 1603 N N . ARG A 1 196 ? -2.677 -12.437 -9.983 1.00 92.19 196 ARG A N 1
ATOM 1604 C CA . ARG A 1 196 ? -3.537 -13.635 -9.952 1.00 92.19 196 ARG A CA 1
ATOM 1605 C C . ARG A 1 196 ? -3.159 -14.562 -8.800 1.00 92.19 196 ARG A C 1
ATOM 1607 O O . ARG A 1 196 ? -4.032 -15.125 -8.148 1.00 92.19 196 ARG A O 1
ATOM 1614 N N . PHE A 1 197 ? -1.861 -14.707 -8.538 1.00 92.38 197 PHE A N 1
ATOM 1615 C CA . PHE A 1 197 ? -1.378 -15.480 -7.401 1.00 92.38 197 PHE A CA 1
ATOM 1616 C C . PHE A 1 197 ? -1.754 -14.838 -6.055 1.00 92.38 197 PHE A C 1
ATOM 1618 O O . PHE A 1 197 ? -2.252 -15.531 -5.171 1.00 92.38 197 PHE A O 1
ATOM 1625 N N . GLY A 1 198 ? -1.519 -13.534 -5.892 1.00 91.19 198 GLY A N 1
ATOM 1626 C CA . GLY A 1 198 ? -1.742 -12.817 -4.635 1.00 91.19 198 GLY A CA 1
ATOM 1627 C C . GLY A 1 198 ? -3.216 -12.612 -4.278 1.00 91.19 198 GLY A C 1
ATOM 1628 O O . GLY A 1 198 ? -3.580 -12.682 -3.105 1.00 91.19 198 GLY A O 1
ATOM 1629 N N . LEU A 1 199 ? -4.075 -12.391 -5.275 1.00 90.75 199 LEU A N 1
ATOM 1630 C CA . LEU A 1 199 ? -5.512 -12.197 -5.080 1.00 90.75 199 LEU A CA 1
ATOM 1631 C C . LEU A 1 199 ? -6.270 -13.519 -4.875 1.00 90.75 199 LEU A C 1
ATOM 1633 O O . LEU A 1 199 ? -7.279 -13.542 -4.162 1.00 90.75 199 LEU A O 1
ATOM 1637 N N . GLY A 1 200 ? -5.797 -14.618 -5.473 1.00 91.31 200 GLY A N 1
ATOM 1638 C CA . GLY A 1 200 ? -6.524 -15.887 -5.491 1.00 91.31 200 GLY A CA 1
ATOM 1639 C C . GLY A 1 200 ? -7.880 -15.736 -6.186 1.00 91.31 200 GLY A C 1
ATOM 1640 O O . GLY A 1 200 ? -7.946 -15.275 -7.321 1.00 91.31 200 GLY A O 1
ATOM 1641 N N . ASP A 1 201 ? -8.962 -16.093 -5.490 1.00 90.19 201 ASP A N 1
ATOM 1642 C CA . ASP A 1 201 ? -10.338 -15.978 -6.005 1.00 90.19 201 ASP A CA 1
ATOM 1643 C C . ASP A 1 201 ? -10.914 -14.548 -5.910 1.00 90.19 201 ASP A C 1
ATOM 1645 O O . ASP A 1 201 ? -12.050 -14.306 -6.323 1.00 90.19 201 ASP A O 1
ATOM 1649 N N . ARG A 1 202 ? -10.170 -13.599 -5.323 1.00 91.44 202 ARG A N 1
ATOM 1650 C CA . ARG A 1 202 ? -10.575 -12.189 -5.216 1.00 91.44 202 ARG A CA 1
ATOM 1651 C C . ARG A 1 202 ? -10.140 -11.410 -6.461 1.00 91.44 202 ARG A C 1
ATOM 1653 O O . ARG A 1 202 ? -9.267 -11.839 -7.207 1.00 91.44 202 ARG A O 1
ATOM 1660 N N . ASP A 1 203 ? -10.719 -10.232 -6.658 1.00 89.94 203 ASP A N 1
ATOM 1661 C CA . ASP A 1 203 ? -10.275 -9.260 -7.659 1.00 89.94 203 ASP A CA 1
ATOM 1662 C C . ASP A 1 203 ? -9.742 -7.978 -6.985 1.00 89.94 203 ASP A C 1
ATOM 1664 O O . ASP A 1 203 ? -9.773 -7.827 -5.760 1.00 89.94 203 ASP A O 1
ATOM 1668 N N . ARG A 1 204 ? -9.233 -7.031 -7.781 1.00 90.25 204 ARG A N 1
ATOM 1669 C CA . ARG A 1 204 ? -8.811 -5.709 -7.281 1.00 90.25 204 ARG A CA 1
ATOM 1670 C C . ARG A 1 204 ? -9.961 -4.958 -6.606 1.00 90.25 204 ARG A C 1
ATOM 1672 O O . ARG A 1 204 ? -9.751 -4.252 -5.619 1.00 90.25 204 ARG A O 1
ATOM 1679 N N . MET A 1 205 ? -11.181 -5.111 -7.124 1.00 92.06 205 MET A N 1
ATOM 1680 C CA . MET A 1 205 ? -12.359 -4.384 -6.656 1.00 92.06 205 MET A CA 1
ATOM 1681 C C . MET A 1 205 ? -12.809 -4.803 -5.260 1.00 92.06 205 MET A C 1
ATOM 1683 O O . MET A 1 205 ? -13.339 -3.978 -4.509 1.00 92.06 205 MET A O 1
ATOM 1687 N N . TYR A 1 206 ? -12.517 -6.037 -4.861 1.00 92.62 206 TYR A N 1
ATOM 1688 C CA . TYR A 1 206 ? -12.635 -6.473 -3.479 1.00 92.62 206 TYR A CA 1
ATOM 1689 C C . TYR A 1 206 ? -11.857 -5.535 -2.543 1.00 92.62 206 TYR A C 1
ATOM 1691 O O . TYR A 1 206 ? -12.440 -4.992 -1.605 1.00 92.62 206 TYR A O 1
ATOM 1699 N N . TYR A 1 207 ? -10.576 -5.268 -2.818 1.00 92.56 207 TYR A N 1
ATOM 1700 C CA . TYR A 1 207 ? -9.745 -4.437 -1.936 1.00 92.56 207 TYR A CA 1
ATOM 1701 C C . TYR A 1 207 ? -10.063 -2.944 -2.030 1.00 92.56 207 TYR A C 1
ATOM 1703 O O . TYR A 1 207 ? -10.006 -2.260 -1.010 1.00 92.56 207 TYR A O 1
ATOM 1711 N N . VAL A 1 208 ? -10.525 -2.453 -3.185 1.00 92.44 208 VAL A N 1
ATOM 1712 C CA . VAL A 1 208 ? -11.124 -1.107 -3.275 1.00 92.44 208 VAL A CA 1
ATOM 1713 C C . VAL A 1 208 ? -12.342 -1.008 -2.362 1.00 92.44 208 VAL A C 1
ATOM 1715 O O . VAL A 1 208 ? -12.490 -0.046 -1.616 1.00 92.44 208 VAL A O 1
ATOM 1718 N N . THR A 1 209 ? -13.208 -2.021 -2.366 1.00 93.69 209 THR A N 1
ATOM 1719 C CA . THR A 1 209 ? -14.406 -2.047 -1.518 1.00 93.69 209 THR A CA 1
ATOM 1720 C C . THR A 1 209 ? -14.045 -2.109 -0.032 1.00 93.69 209 THR A C 1
ATOM 1722 O O . THR A 1 209 ? -14.680 -1.433 0.779 1.00 93.69 209 THR A O 1
ATOM 1725 N N . VAL A 1 210 ? -13.008 -2.871 0.339 1.00 94.75 210 VAL A N 1
ATOM 1726 C CA . VAL A 1 210 ? -12.463 -2.877 1.707 1.00 94.75 210 VAL A CA 1
ATOM 1727 C C . VAL A 1 210 ? -11.946 -1.488 2.087 1.00 94.75 210 VAL A C 1
ATOM 1729 O O . VAL A 1 210 ? -12.342 -0.977 3.133 1.00 94.75 210 VAL A O 1
ATOM 1732 N N . ALA A 1 211 ? -11.147 -0.839 1.235 1.00 95.19 211 ALA A N 1
ATOM 1733 C CA . ALA A 1 211 ? -10.630 0.506 1.490 1.00 95.19 211 ALA A CA 1
ATOM 1734 C C . ALA A 1 211 ? -11.761 1.528 1.692 1.00 95.19 211 ALA A C 1
ATOM 1736 O O . ALA A 1 211 ? -11.808 2.204 2.721 1.00 95.19 211 ALA A O 1
ATOM 1737 N N . ARG A 1 212 ? -12.751 1.561 0.790 1.00 94.00 212 ARG A N 1
ATOM 1738 C CA . ARG A 1 212 ? -13.935 2.431 0.918 1.00 94.00 212 ARG A CA 1
ATOM 1739 C C . ARG A 1 212 ? -14.696 2.185 2.220 1.00 94.00 212 ARG A C 1
ATOM 1741 O O . ARG A 1 212 ? -15.064 3.133 2.912 1.00 94.00 212 ARG A O 1
ATOM 1748 N N . ARG A 1 213 ? -14.886 0.915 2.601 1.00 95.25 213 ARG A N 1
ATOM 1749 C CA . ARG A 1 213 ? -15.525 0.538 3.873 1.00 95.25 213 ARG A CA 1
ATOM 1750 C C . ARG A 1 213 ? -14.728 1.041 5.080 1.00 95.25 213 ARG A C 1
ATOM 1752 O O . ARG A 1 213 ? -15.331 1.542 6.031 1.00 95.25 213 ARG A O 1
ATOM 1759 N N . LEU A 1 214 ? -13.402 0.914 5.06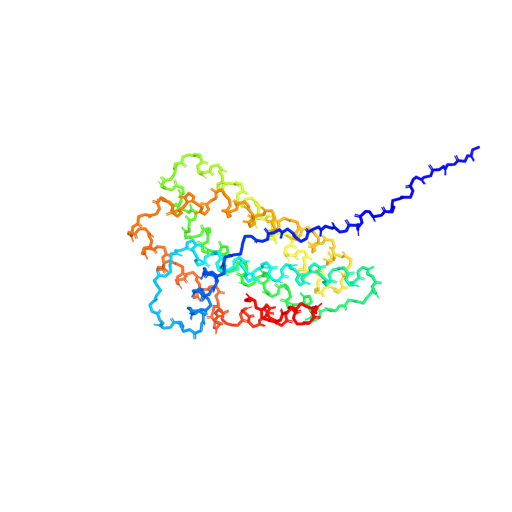7 1.00 96.94 214 LEU A N 1
ATOM 1760 C CA . LEU A 1 214 ? -12.524 1.417 6.130 1.00 96.94 214 LEU A CA 1
ATOM 1761 C C . LEU A 1 214 ? -12.632 2.945 6.259 1.00 96.94 214 LEU A C 1
ATOM 1763 O O . LEU A 1 214 ? -12.790 3.460 7.373 1.00 96.94 214 LEU A O 1
ATOM 1767 N N . CYS A 1 215 ? -12.642 3.668 5.138 1.00 96.06 215 CYS A N 1
ATOM 1768 C CA . CYS A 1 215 ? -12.859 5.114 5.111 1.00 96.06 215 CYS A CA 1
ATOM 1769 C C . CYS A 1 215 ? -14.235 5.490 5.688 1.00 96.06 215 CYS A C 1
ATOM 1771 O O . CYS A 1 215 ? -14.305 6.260 6.650 1.00 96.06 215 CYS A O 1
ATOM 1773 N N . ALA A 1 216 ? -15.315 4.855 5.220 1.00 95.06 216 ALA A N 1
ATOM 1774 C CA . ALA A 1 216 ? -16.675 5.079 5.721 1.00 95.06 216 ALA A CA 1
ATOM 1775 C C . ALA A 1 216 ? -16.770 4.904 7.244 1.00 95.06 216 ALA A C 1
ATOM 1777 O O . ALA A 1 216 ? -17.235 5.779 7.979 1.00 95.06 216 ALA A O 1
ATOM 1778 N N . ARG A 1 217 ? -16.268 3.769 7.753 1.00 95.88 217 ARG A N 1
ATOM 1779 C CA . ARG A 1 217 ? -16.349 3.394 9.177 1.00 95.88 217 ARG A CA 1
ATOM 1780 C C . ARG A 1 217 ? -15.513 4.297 10.081 1.00 95.88 217 ARG A C 1
ATOM 1782 O O . ARG A 1 217 ? -15.728 4.308 11.301 1.00 95.88 217 ARG A O 1
ATOM 1789 N N . THR A 1 218 ? -14.563 5.037 9.521 1.00 95.06 218 THR A N 1
ATOM 1790 C CA . THR A 1 218 ? -13.727 6.001 10.245 1.00 95.06 218 THR A CA 1
ATOM 1791 C C . THR A 1 218 ? -14.193 7.444 10.050 1.00 95.06 218 THR A C 1
ATOM 1793 O O . THR A 1 218 ? -13.747 8.321 10.788 1.00 95.06 218 THR A O 1
ATOM 1796 N N . GLY A 1 219 ? -15.171 7.693 9.173 1.00 92.81 219 GLY A N 1
ATOM 1797 C CA . GLY A 1 219 ? -15.723 9.020 8.894 1.00 92.81 219 GLY A CA 1
ATOM 1798 C C . GLY A 1 219 ? -14.883 9.833 7.907 1.00 92.81 219 GLY A C 1
ATOM 1799 O O . GLY A 1 219 ? -14.866 11.063 7.997 1.00 92.81 219 GLY A O 1
ATOM 1800 N N . LEU A 1 220 ? -14.148 9.149 7.031 1.00 92.00 220 LEU A N 1
ATOM 1801 C CA . LEU A 1 220 ? -13.523 9.706 5.833 1.00 92.00 220 LEU A CA 1
ATOM 1802 C C . LEU A 1 220 ? -14.457 9.507 4.620 1.00 92.00 220 LEU A C 1
ATOM 1804 O O . LEU A 1 220 ? -15.351 8.659 4.693 1.00 92.00 220 LEU A O 1
ATOM 1808 N N . PRO A 1 221 ? -14.281 10.271 3.526 1.00 86.44 221 PRO A N 1
ATOM 1809 C CA . PRO A 1 221 ? -15.038 10.062 2.292 1.00 86.44 221 PRO A CA 1
ATOM 1810 C C . PRO A 1 221 ? -14.911 8.626 1.763 1.00 86.44 221 PRO A C 1
ATOM 1812 O O . PRO A 1 221 ? -13.842 8.028 1.824 1.00 86.44 221 PRO A O 1
ATOM 1815 N N . GLU A 1 222 ? -16.015 8.072 1.255 1.00 78.56 222 GLU A N 1
ATOM 1816 C CA . GLU A 1 222 ? -16.034 6.762 0.579 1.00 78.56 222 GLU A CA 1
ATOM 1817 C C . GLU A 1 222 ? -15.511 6.836 -0.857 1.00 78.56 222 GLU A C 1
ATOM 1819 O O . GLU A 1 222 ? -15.045 5.843 -1.412 1.00 78.56 222 GLU A O 1
ATOM 1824 N N . THR A 1 223 ? -15.625 8.010 -1.468 1.00 75.38 223 THR A N 1
ATOM 1825 C CA . THR A 1 223 ? -14.989 8.338 -2.738 1.00 75.38 223 THR A CA 1
ATOM 1826 C C . THR A 1 223 ? -13.491 8.463 -2.503 1.00 75.38 223 THR A C 1
ATOM 1828 O O . THR A 1 223 ? -13.060 9.128 -1.560 1.00 75.38 223 THR A O 1
ATOM 1831 N N . LEU A 1 224 ? -12.716 7.789 -3.344 1.00 74.81 224 LEU A N 1
ATOM 1832 C CA . LEU A 1 224 ? -11.252 7.840 -3.326 1.00 74.81 224 LEU A CA 1
ATOM 1833 C C . LEU A 1 224 ? -10.767 8.713 -4.494 1.00 74.81 224 LEU A C 1
ATOM 1835 O O . LEU A 1 224 ? -9.700 8.482 -5.039 1.00 74.81 224 LEU A O 1
ATOM 1839 N N . ASP A 1 225 ? -11.604 9.649 -4.922 1.00 61.12 225 ASP A N 1
ATOM 1840 C CA . ASP A 1 225 ? -11.535 10.437 -6.149 1.00 61.12 225 ASP A CA 1
ATOM 1841 C C . ASP A 1 225 ? -11.632 11.936 -5.848 1.00 61.12 225 ASP A C 1
ATOM 1843 O O . ASP A 1 225 ? -12.211 12.295 -4.792 1.00 61.12 225 ASP A O 1
#